Protein AF-A0A1Y2M0J5-F1 (afdb_monomer)

Sequence (217 aa):
MVKVQILSDLHLESPAAYDVFDITSIAEYLALLVDIGYTKDAGFIEFLRKQLPKYRTVFFVLGNHKPYHSSYAASKQNLLTLQAETKQQASGKFILLKQTRYDLSPTVSILGCTLFLNITAAQKDFVSFGLNDFYHIENWTVEEHVQKHESELRWLKAEVQRLTKEEPDHKIIIMSHYSPTVDIRSINPKHSNSNISSGFMTDLSDETCLSSAHIAV

Structure (mmCIF, N/CA/C/O backbone):
data_AF-A0A1Y2M0J5-F1
#
_entry.id   AF-A0A1Y2M0J5-F1
#
loop_
_atom_site.group_PDB
_atom_site.id
_atom_site.type_symbol
_atom_site.label_atom_id
_atom_site.label_alt_id
_atom_site.label_comp_id
_atom_site.label_asym_id
_atom_site.label_entity_id
_atom_site.label_seq_id
_atom_site.pdbx_PDB_ins_code
_atom_site.Cartn_x
_atom_site.Cartn_y
_atom_site.Cartn_z
_atom_site.occupancy
_atom_site.B_iso_or_equiv
_atom_site.auth_seq_id
_atom_site.auth_comp_id
_atom_site.auth_asym_id
_atom_site.auth_atom_id
_atom_site.pdbx_PDB_model_num
ATOM 1 N N . MET A 1 1 ? -19.012 -1.676 16.103 1.00 73.50 1 MET A N 1
ATOM 2 C CA . MET A 1 1 ? -18.510 -2.378 14.902 1.00 73.50 1 MET A CA 1
ATOM 3 C C . MET A 1 1 ? -17.662 -1.383 14.134 1.00 73.50 1 MET A C 1
ATOM 5 O O . MET A 1 1 ? -18.178 -0.311 13.844 1.00 73.50 1 MET A O 1
ATOM 9 N N . VAL A 1 2 ? -16.386 -1.681 13.890 1.00 85.62 2 VAL A N 1
ATOM 10 C CA . VAL A 1 2 ? -15.507 -0.784 13.124 1.00 85.62 2 VAL A CA 1
ATOM 11 C C . VAL A 1 2 ? -15.870 -0.883 11.643 1.00 85.62 2 VAL A C 1
ATOM 13 O O . VAL A 1 2 ? -16.088 -1.986 11.147 1.00 85.62 2 VAL A O 1
ATOM 16 N N . LYS A 1 3 ? -15.969 0.256 10.951 1.00 92.69 3 LYS A N 1
ATOM 17 C CA . LYS A 1 3 ? -16.241 0.319 9.510 1.00 92.69 3 LYS A CA 1
ATOM 18 C C . LYS A 1 3 ? -15.177 1.165 8.831 1.00 92.69 3 LYS A C 1
ATOM 20 O O . LYS A 1 3 ? -14.964 2.305 9.234 1.00 92.69 3 LYS A O 1
ATOM 25 N N . VAL A 1 4 ? -14.550 0.614 7.799 1.00 95.62 4 VAL A N 1
ATOM 26 C CA . VAL A 1 4 ? -13.570 1.314 6.969 1.00 95.62 4 VAL A CA 1
ATOM 27 C C . VAL A 1 4 ? -14.105 1.351 5.543 1.00 95.62 4 VAL A C 1
ATOM 29 O O . VAL A 1 4 ? -14.431 0.310 4.980 1.00 95.62 4 VAL A O 1
ATOM 32 N N . GLN A 1 5 ? -14.225 2.546 4.973 1.00 97.44 5 GLN A N 1
ATOM 33 C CA . GLN A 1 5 ? -14.497 2.740 3.553 1.00 97.44 5 GLN A CA 1
ATOM 34 C C . GLN A 1 5 ? -13.175 2.628 2.795 1.00 97.44 5 GLN A C 1
ATOM 36 O O . GLN A 1 5 ? -12.213 3.303 3.151 1.00 97.44 5 GLN A O 1
ATOM 41 N N . ILE A 1 6 ? -13.111 1.771 1.778 1.00 97.19 6 ILE A N 1
ATOM 42 C CA . ILE A 1 6 ? -11.877 1.481 1.038 1.00 97.19 6 ILE A CA 1
ATOM 43 C C . ILE A 1 6 ? -12.037 1.967 -0.399 1.00 97.19 6 ILE A C 1
ATOM 45 O O . ILE A 1 6 ? -13.038 1.662 -1.047 1.00 97.19 6 ILE A O 1
ATOM 49 N N . LEU A 1 7 ? -11.061 2.734 -0.881 1.00 97.12 7 LEU A N 1
ATOM 50 C CA . LEU A 1 7 ? -10.929 3.119 -2.283 1.00 97.12 7 LEU A CA 1
ATOM 51 C C . LEU A 1 7 ? -9.495 2.850 -2.750 1.00 97.12 7 LEU A C 1
ATOM 53 O O . LEU A 1 7 ? -8.535 2.952 -1.980 1.00 97.12 7 LEU A O 1
ATOM 57 N N . SER A 1 8 ? -9.367 2.496 -4.023 1.00 94.81 8 SER A N 1
ATOM 58 C CA . SER A 1 8 ? -8.119 2.091 -4.658 1.00 94.81 8 SER A CA 1
ATOM 59 C C . SER A 1 8 ? -8.205 2.343 -6.165 1.00 94.81 8 SER A C 1
ATOM 61 O O . SER A 1 8 ? -9.313 2.378 -6.700 1.00 94.81 8 SER A O 1
ATOM 63 N N . ASP A 1 9 ? -7.058 2.523 -6.817 1.00 93.00 9 ASP A N 1
ATOM 64 C CA . ASP A 1 9 ? -6.891 2.559 -8.278 1.00 93.00 9 ASP A CA 1
ATOM 65 C C . ASP A 1 9 ? -7.771 3.623 -8.964 1.00 93.00 9 ASP A C 1
ATOM 67 O O . ASP A 1 9 ? -8.383 3.391 -10.005 1.00 93.00 9 ASP A O 1
ATOM 71 N N . LEU A 1 10 ? -7.864 4.810 -8.346 1.00 94.62 10 LEU A N 1
ATOM 72 C CA . LEU A 1 10 ? -8.662 5.933 -8.854 1.00 94.62 10 LEU A CA 1
ATOM 73 C C . LEU A 1 10 ? -7.985 6.699 -9.997 1.00 94.62 10 LEU A C 1
ATOM 75 O O . LEU A 1 10 ? -8.690 7.302 -10.802 1.00 94.62 10 LEU A O 1
ATOM 79 N N . HIS A 1 11 ? -6.650 6.709 -10.038 1.00 94.00 11 HIS A N 1
ATOM 80 C CA . HIS A 1 11 ? -5.827 7.388 -11.042 1.00 94.00 11 HIS A CA 1
ATOM 81 C C . HIS A 1 11 ? -6.251 8.836 -11.343 1.00 94.00 11 HIS A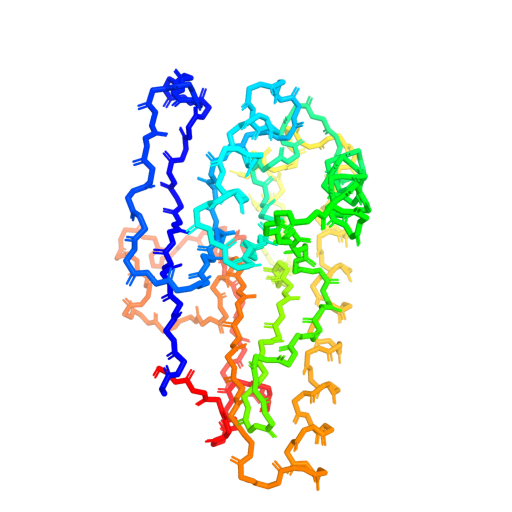 C 1
ATOM 83 O O . HIS A 1 11 ? -6.421 9.238 -12.497 1.00 94.00 11 HIS A O 1
ATOM 89 N N . LEU A 1 12 ? -6.433 9.650 -10.297 1.00 95.62 12 LEU A N 1
ATOM 90 C CA . LEU A 1 12 ? -6.921 11.027 -10.428 1.00 95.62 12 LEU A CA 1
ATOM 91 C C . LEU A 1 12 ? -5.920 11.968 -11.121 1.00 95.62 12 LEU A C 1
ATOM 93 O O . LEU A 1 12 ? -6.235 13.138 -11.316 1.00 95.62 12 LEU A O 1
ATOM 97 N N . GLU A 1 13 ? -4.725 11.496 -11.471 1.00 93.75 13 GLU A N 1
ATOM 98 C CA . GLU A 1 13 ? -3.721 12.210 -12.257 1.00 93.75 13 GLU A CA 1
ATOM 99 C C . GLU A 1 13 ? -4.030 12.271 -13.765 1.00 93.75 13 GLU A C 1
ATOM 101 O O . GLU A 1 13 ? -3.502 13.147 -14.456 1.00 93.75 13 GLU A O 1
ATOM 106 N N . SER A 1 14 ? -4.829 11.339 -14.310 1.00 89.75 14 SER A N 1
ATOM 107 C CA . SER A 1 14 ? -4.946 11.155 -15.764 1.00 89.75 14 SER A CA 1
ATOM 108 C C . SER A 1 14 ? -6.353 10.733 -16.225 1.00 89.75 14 SER A C 1
ATOM 110 O O . SER A 1 14 ? -6.673 9.544 -16.234 1.00 89.75 14 SER A O 1
ATOM 112 N N . PRO A 1 15 ? -7.189 11.687 -16.688 1.00 91.06 15 PRO A N 1
ATOM 113 C CA . PRO A 1 15 ? -6.984 13.137 -16.622 1.00 91.06 15 PRO A CA 1
ATOM 114 C C . PRO A 1 15 ? -7.028 13.652 -15.176 1.00 91.06 15 PRO A C 1
ATOM 116 O O . PRO A 1 15 ? -7.651 13.038 -14.314 1.00 91.06 15 PRO A O 1
ATOM 119 N N . ALA A 1 16 ? -6.399 14.804 -14.925 1.00 93.31 16 ALA A N 1
ATOM 120 C CA . ALA A 1 16 ? -6.397 15.420 -13.602 1.00 93.31 16 ALA A CA 1
ATOM 121 C C . ALA A 1 16 ? -7.834 15.664 -13.101 1.00 93.31 16 ALA A C 1
ATOM 123 O O . ALA A 1 16 ? -8.595 16.396 -13.734 1.00 93.31 16 ALA A O 1
ATOM 124 N N . ALA A 1 17 ? -8.185 15.054 -11.967 1.00 95.69 17 ALA A N 1
ATOM 125 C CA . ALA A 1 17 ? -9.534 15.067 -11.397 1.00 95.69 17 ALA A CA 1
ATOM 126 C C . ALA A 1 17 ? -9.556 15.304 -9.873 1.00 95.69 17 ALA A C 1
ATOM 128 O O . ALA A 1 17 ? -10.588 15.128 -9.224 1.00 95.69 17 ALA A O 1
ATOM 129 N N . TYR A 1 18 ? -8.429 15.718 -9.283 1.00 96.56 18 TYR A N 1
ATOM 130 C CA . TYR A 1 18 ? -8.290 15.968 -7.840 1.00 96.56 18 TYR A CA 1
ATOM 131 C C . TYR A 1 18 ? -9.283 17.002 -7.276 1.00 96.56 18 TYR A C 1
ATOM 133 O O . TYR A 1 18 ? -9.588 17.012 -6.079 1.00 96.56 18 TYR A O 1
ATOM 141 N N . ASP A 1 19 ? -9.753 17.926 -8.110 1.00 94.81 19 ASP A N 1
ATOM 142 C CA . ASP A 1 19 ? -10.655 19.007 -7.732 1.00 94.81 19 ASP A CA 1
ATOM 143 C C . ASP A 1 19 ? -12.139 18.651 -7.879 1.00 94.81 19 ASP A C 1
ATOM 145 O O . ASP A 1 19 ? -12.939 19.156 -7.087 1.00 94.81 19 ASP A O 1
ATOM 149 N N . VAL A 1 20 ? -12.473 17.762 -8.818 1.00 94.88 20 VAL A N 1
ATOM 150 C CA . VAL A 1 20 ? -13.848 17.356 -9.153 1.00 94.88 20 VAL A CA 1
ATOM 151 C C . VAL A 1 20 ? -14.277 16.022 -8.542 1.00 94.88 20 VAL A C 1
ATOM 153 O O . VAL A 1 20 ? -15.473 15.807 -8.347 1.00 94.88 20 VAL A O 1
ATOM 156 N N . PHE A 1 21 ? -13.340 15.120 -8.235 1.00 95.81 21 PHE A N 1
ATOM 157 C CA . PHE A 1 21 ? -13.672 13.825 -7.645 1.00 95.81 21 PHE A CA 1
ATOM 158 C C . PHE A 1 21 ? -14.014 13.982 -6.159 1.00 95.81 21 PHE A C 1
ATOM 160 O O . PHE A 1 21 ? -13.164 14.348 -5.342 1.00 95.81 21 PHE A O 1
ATOM 167 N N . ASP A 1 22 ? -15.261 13.676 -5.798 1.00 94.12 22 ASP A N 1
ATOM 168 C CA . ASP A 1 22 ? -15.743 13.749 -4.422 1.00 94.12 22 ASP A CA 1
ATOM 169 C C . ASP A 1 22 ? -15.990 12.359 -3.835 1.00 94.12 22 ASP A C 1
ATOM 171 O O . ASP A 1 22 ? -16.671 11.521 -4.425 1.00 94.12 22 ASP A O 1
ATOM 175 N N . ILE A 1 23 ? -15.465 12.129 -2.631 1.00 96.94 23 ILE A N 1
ATOM 176 C CA . ILE A 1 23 ? -15.782 10.933 -1.856 1.00 96.94 23 ILE A CA 1
ATOM 177 C C . ILE A 1 23 ? -16.896 11.277 -0.866 1.00 96.94 23 ILE A C 1
ATOM 179 O O . ILE A 1 23 ? -16.690 12.046 0.081 1.00 96.94 23 ILE A O 1
ATOM 183 N N . THR A 1 24 ? -18.059 10.652 -1.052 1.00 96.75 24 THR A N 1
ATOM 184 C CA . THR A 1 24 ? -19.134 10.658 -0.054 1.00 96.75 24 THR A CA 1
ATOM 185 C C . THR A 1 24 ? -18.773 9.712 1.090 1.00 96.75 24 THR A C 1
ATOM 187 O O . THR A 1 24 ? -18.484 8.536 0.862 1.00 96.75 24 THR A O 1
ATOM 190 N N . SER A 1 25 ? -18.789 10.234 2.318 1.00 96.81 25 SER A N 1
ATOM 191 C CA . SER A 1 25 ? -18.471 9.464 3.522 1.00 96.81 25 SER A CA 1
ATOM 192 C C . SER A 1 25 ? -19.609 8.524 3.899 1.00 96.81 25 SER A C 1
ATOM 194 O O . SER A 1 25 ? -20.744 8.956 4.102 1.00 96.81 25 SER A O 1
ATOM 196 N N . ILE A 1 26 ? -19.292 7.232 4.002 1.00 97.00 26 ILE A N 1
ATOM 197 C CA . ILE A 1 26 ? -20.201 6.178 4.484 1.00 97.00 26 ILE A CA 1
ATOM 198 C C . ILE A 1 26 ? -19.633 5.428 5.704 1.00 97.00 26 ILE A C 1
ATOM 200 O O . ILE A 1 26 ? -20.212 4.434 6.154 1.00 97.00 26 ILE A O 1
ATOM 204 N N . ALA A 1 27 ? -18.497 5.886 6.242 1.00 96.62 27 ALA A N 1
ATOM 205 C CA . ALA A 1 27 ? -17.802 5.288 7.378 1.00 96.62 27 ALA A CA 1
ATOM 206 C C . ALA A 1 27 ? -16.970 6.328 8.149 1.00 96.62 27 ALA A C 1
ATOM 208 O O . ALA A 1 27 ? -16.676 7.407 7.650 1.00 96.62 27 ALA A O 1
ATOM 209 N N . GLU A 1 28 ? -16.543 5.988 9.366 1.00 94.88 28 GLU A N 1
ATOM 210 C CA . GLU A 1 28 ? -15.677 6.865 10.170 1.00 94.88 28 GLU A CA 1
ATOM 211 C C . GLU A 1 28 ? -14.234 6.906 9.650 1.00 94.88 28 GLU A C 1
ATOM 213 O O . GLU A 1 28 ? -13.527 7.896 9.843 1.00 94.88 28 GLU A O 1
ATOM 218 N N . TYR A 1 29 ? -13.794 5.828 9.003 1.00 97.50 29 TYR A N 1
ATOM 219 C CA . TYR A 1 29 ? -12.435 5.645 8.516 1.00 97.50 29 TYR A CA 1
ATOM 220 C C . TYR A 1 29 ? -12.441 5.512 6.998 1.00 97.50 29 TYR A C 1
ATOM 222 O O . TYR A 1 29 ? -13.261 4.777 6.446 1.00 97.50 29 TYR A O 1
ATOM 230 N N . LEU A 1 30 ? -11.490 6.170 6.346 1.00 98.19 30 LEU A N 1
ATOM 231 C CA . LEU A 1 30 ? -11.215 6.019 4.921 1.00 98.19 30 LEU A CA 1
ATOM 232 C C . LEU A 1 30 ? -9.847 5.359 4.753 1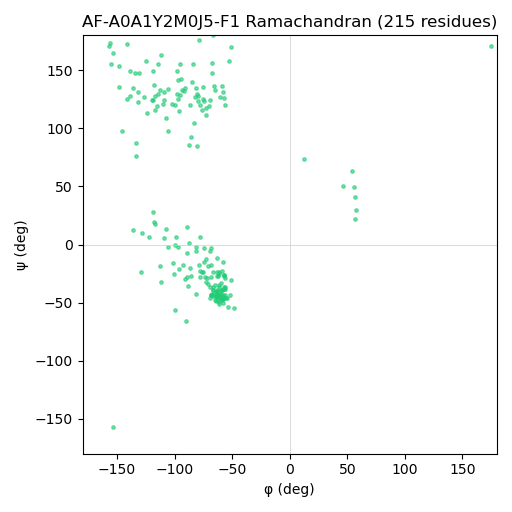.00 98.19 30 LEU A C 1
ATOM 234 O O . LEU A 1 30 ? -8.887 5.794 5.380 1.00 98.19 30 LEU A O 1
ATOM 238 N N . ALA A 1 31 ? -9.743 4.348 3.899 1.00 98.12 31 ALA A N 1
ATOM 239 C CA . ALA A 1 31 ? -8.481 3.781 3.449 1.00 98.12 31 ALA A CA 1
ATOM 240 C C . ALA A 1 31 ? -8.321 4.014 1.945 1.00 98.12 31 ALA A C 1
ATOM 242 O O . ALA A 1 31 ? -9.130 3.556 1.140 1.00 98.12 31 ALA A O 1
ATOM 243 N N . LEU A 1 32 ? -7.268 4.742 1.593 1.00 97.44 32 LEU A N 1
ATOM 244 C CA . LEU A 1 32 ? -6.836 5.020 0.231 1.00 97.44 32 LEU A CA 1
ATOM 245 C C . LEU A 1 32 ? -5.593 4.169 -0.042 1.00 97.44 32 LEU A C 1
ATOM 247 O O . LEU A 1 32 ? -4.496 4.502 0.411 1.00 97.44 32 LEU A O 1
ATOM 251 N N . LEU A 1 33 ? -5.774 3.025 -0.697 1.00 90.12 33 LEU A N 1
ATOM 252 C CA . LEU A 1 33 ? -4.731 1.999 -0.753 1.00 90.12 33 LEU A CA 1
ATOM 253 C C . LEU A 1 33 ? -3.806 2.193 -1.953 1.00 90.12 33 LEU A C 1
ATOM 255 O O . LEU A 1 33 ? -2.625 2.502 -1.800 1.00 90.12 33 LEU A O 1
ATOM 259 N N . VAL A 1 34 ? -4.330 2.041 -3.163 1.00 85.88 34 VAL A N 1
ATOM 260 C CA . VAL A 1 34 ? -3.506 2.014 -4.371 1.00 85.88 34 VAL A CA 1
ATOM 261 C C . VAL A 1 34 ? -3.978 3.058 -5.368 1.00 85.88 34 VAL A C 1
ATOM 263 O O . VAL A 1 34 ? -5.043 3.637 -5.245 1.00 85.88 34 VAL A O 1
ATOM 266 N N . ASP A 1 35 ? -3.050 3.414 -6.233 1.00 88.81 35 ASP A N 1
ATOM 267 C CA . ASP A 1 35 ? -3.001 4.403 -7.305 1.00 88.81 35 ASP A CA 1
ATOM 268 C C . ASP A 1 35 ? -4.133 5.417 -7.342 1.00 88.81 35 ASP A C 1
ATOM 270 O O . ASP A 1 35 ? -5.035 5.384 -8.160 1.00 88.81 35 ASP A O 1
ATOM 274 N N . ILE A 1 36 ? -4.055 6.350 -6.390 1.00 95.12 36 ILE A N 1
ATOM 275 C CA . ILE A 1 36 ? -4.990 7.467 -6.264 1.00 95.12 36 ILE A CA 1
ATOM 276 C C . ILE A 1 36 ? -4.540 8.684 -7.081 1.00 95.12 36 ILE A C 1
ATOM 278 O O . ILE A 1 36 ? -5.386 9.432 -7.554 1.00 95.12 36 ILE A O 1
ATOM 282 N N . GLY A 1 37 ? -3.232 8.931 -7.165 1.00 93.06 37 GLY A N 1
ATOM 283 C CA . GLY A 1 37 ? -2.659 10.183 -7.655 1.00 93.06 37 GLY A CA 1
ATOM 284 C C . GLY A 1 37 ? -1.141 10.240 -7.516 1.00 93.06 37 GLY A C 1
ATOM 285 O O . GLY A 1 37 ? -0.541 9.412 -6.821 1.00 93.06 37 GLY A O 1
ATOM 286 N N . TYR A 1 38 ? -0.528 11.261 -8.114 1.00 92.50 38 TYR A N 1
ATOM 287 C CA . TYR A 1 38 ? 0.898 11.557 -7.979 1.00 92.50 38 TYR A CA 1
ATOM 288 C C . TYR A 1 38 ? 1.172 12.560 -6.858 1.00 92.50 38 TYR A C 1
ATOM 290 O O . TYR A 1 38 ? 0.585 13.637 -6.796 1.00 92.50 38 TYR A O 1
ATOM 298 N N . THR A 1 39 ? 2.153 12.272 -6.001 1.00 92.06 39 THR A N 1
ATOM 299 C CA . THR A 1 39 ? 2.516 13.163 -4.881 1.00 92.06 39 THR A CA 1
ATOM 300 C C . THR A 1 39 ? 3.241 14.435 -5.301 1.00 92.06 39 THR A C 1
ATOM 302 O O . THR A 1 39 ? 3.398 15.336 -4.475 1.00 92.06 39 THR A O 1
ATOM 305 N N . LYS A 1 40 ? 3.708 14.513 -6.551 1.00 90.00 40 LYS A N 1
ATOM 306 C CA . LYS A 1 40 ? 4.265 15.746 -7.122 1.00 90.00 40 LYS A CA 1
ATOM 307 C C . LYS A 1 40 ? 3.181 16.769 -7.477 1.00 90.00 40 LYS A C 1
ATOM 309 O O . LYS A 1 40 ? 3.481 17.956 -7.575 1.00 90.00 40 LYS A O 1
ATOM 314 N N . ASP A 1 41 ? 1.946 16.317 -7.700 1.00 92.56 41 ASP A N 1
ATOM 315 C CA . ASP A 1 41 ? 0.871 17.186 -8.153 1.00 92.56 41 ASP A CA 1
ATOM 316 C C . ASP A 1 41 ? 0.328 17.960 -6.952 1.00 92.56 41 ASP A C 1
ATOM 318 O O . ASP A 1 41 ? -0.134 17.374 -5.973 1.00 92.56 41 ASP A O 1
ATOM 322 N N . ALA A 1 42 ? 0.333 19.292 -7.026 1.00 89.81 42 ALA A N 1
ATOM 323 C CA . ALA A 1 42 ? -0.171 20.129 -5.935 1.00 89.81 42 ALA A CA 1
ATOM 324 C C . ALA A 1 42 ? -1.634 19.796 -5.576 1.00 89.81 42 ALA A C 1
ATOM 326 O O . ALA A 1 42 ? -1.998 19.761 -4.400 1.00 89.81 42 ALA A O 1
ATOM 327 N N . GLY A 1 43 ? -2.453 19.476 -6.587 1.00 95.38 43 GLY A N 1
ATOM 328 C CA . GLY A 1 43 ? -3.852 19.089 -6.405 1.00 95.38 43 GLY A CA 1
ATOM 329 C C . GLY A 1 43 ? -4.040 17.809 -5.589 1.00 95.38 43 GLY A C 1
ATOM 330 O O . GLY A 1 43 ? -5.053 17.678 -4.907 1.00 95.38 43 GLY A O 1
ATOM 331 N N . PHE A 1 44 ? -3.067 16.895 -5.583 1.00 95.81 44 PHE A N 1
ATOM 332 C CA . PHE A 1 44 ? -3.182 15.632 -4.859 1.00 95.81 44 PHE A CA 1
ATOM 333 C C . PHE A 1 44 ? -3.177 15.822 -3.336 1.00 95.81 44 PHE A C 1
ATOM 335 O O . PHE A 1 44 ? -3.998 15.239 -2.628 1.00 95.81 44 PHE A O 1
ATOM 342 N N . ILE A 1 45 ? -2.294 16.677 -2.811 1.00 95.12 45 ILE A N 1
ATOM 343 C CA . ILE A 1 45 ? -2.271 16.964 -1.369 1.00 95.12 45 ILE A CA 1
ATOM 344 C C . ILE A 1 45 ? -3.553 17.696 -0.949 1.00 95.12 45 ILE A C 1
ATOM 346 O O . ILE A 1 45 ? -4.131 17.370 0.089 1.00 95.12 45 ILE A O 1
ATOM 350 N N . GLU A 1 46 ? -4.054 18.615 -1.778 1.00 95.62 46 GLU A N 1
ATOM 351 C CA . GLU A 1 46 ? -5.346 19.270 -1.543 1.00 95.62 46 GLU A CA 1
ATOM 352 C C . GLU A 1 46 ? -6.511 18.275 -1.570 1.00 95.62 46 GLU A C 1
ATOM 354 O O . GLU A 1 46 ? -7.404 18.336 -0.723 1.00 95.62 46 GLU A O 1
ATOM 359 N N . PHE A 1 47 ? -6.478 17.299 -2.477 1.00 97.12 47 PHE A N 1
ATOM 360 C CA . PHE A 1 47 ? -7.441 16.204 -2.502 1.00 97.12 47 PHE A CA 1
ATOM 361 C C . PHE A 1 47 ? -7.435 15.404 -1.194 1.00 97.12 47 PHE A C 1
ATOM 363 O O . PHE A 1 47 ? -8.506 15.149 -0.642 1.00 97.12 47 PHE A O 1
ATOM 370 N N . LEU A 1 48 ? -6.263 15.056 -0.650 1.00 96.44 48 LEU A N 1
ATOM 371 C CA . LEU A 1 48 ? -6.172 14.368 0.644 1.00 96.44 48 LEU A CA 1
ATOM 372 C C . LEU A 1 48 ? -6.720 15.239 1.785 1.00 96.44 48 LEU A C 1
ATOM 374 O O . LEU A 1 48 ? -7.491 14.751 2.616 1.00 96.44 48 LEU A O 1
ATOM 378 N N . ARG A 1 49 ? -6.390 16.539 1.798 1.00 95.31 49 ARG A N 1
ATOM 379 C CA . ARG A 1 49 ? -6.884 17.497 2.804 1.00 95.31 49 ARG A CA 1
ATOM 380 C C . ARG A 1 49 ? -8.407 17.613 2.804 1.00 95.31 49 ARG A C 1
ATOM 382 O O . ARG A 1 49 ? -9.004 17.635 3.879 1.00 95.31 49 ARG A O 1
ATOM 389 N N . LYS A 1 50 ? -9.049 17.597 1.630 1.00 95.62 50 LYS A N 1
ATOM 390 C CA . LYS A 1 50 ? -10.520 17.616 1.495 1.00 95.62 50 LYS A CA 1
ATOM 391 C C . LYS A 1 50 ? -11.218 16.436 2.181 1.00 95.62 50 LYS A C 1
ATOM 393 O O . LYS A 1 50 ? -12.396 16.553 2.518 1.00 95.62 50 LYS A O 1
ATOM 398 N N . GLN A 1 51 ? -10.522 15.320 2.412 1.00 96.62 51 GLN A N 1
ATOM 399 C CA . GLN A 1 51 ? -11.109 14.146 3.068 1.00 96.62 51 GLN A CA 1
ATOM 400 C C . GLN A 1 51 ? -11.043 14.233 4.599 1.00 96.62 51 GLN A C 1
ATOM 402 O O . GLN A 1 51 ? -11.902 13.691 5.287 1.00 96.6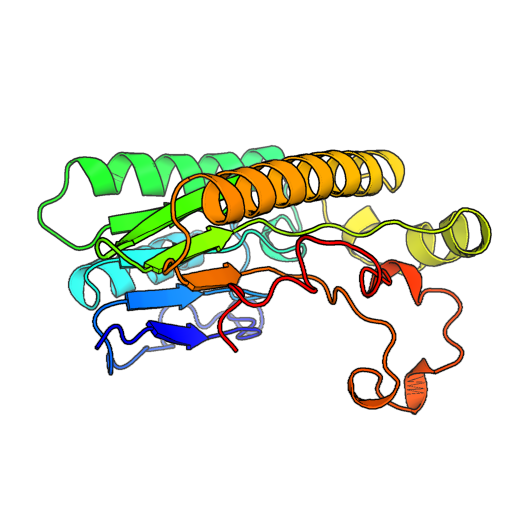2 51 GLN A O 1
ATOM 407 N N . LEU A 1 52 ? -10.072 14.959 5.155 1.00 96.50 52 LEU A N 1
ATOM 408 C CA . LEU A 1 52 ? -9.863 15.066 6.603 1.00 96.50 52 LEU A CA 1
ATOM 409 C C . LEU A 1 52 ? -11.074 15.574 7.406 1.00 96.50 52 LEU A C 1
ATOM 411 O O . LEU A 1 52 ? -11.303 15.049 8.492 1.00 96.50 52 LEU A O 1
ATOM 415 N N . PRO A 1 53 ? -11.890 16.543 6.948 1.00 95.88 53 PRO A N 1
ATOM 416 C CA . PRO A 1 53 ? -13.097 16.920 7.686 1.00 95.88 53 PRO A CA 1
ATOM 417 C C . PRO A 1 53 ? -14.238 15.892 7.571 1.00 95.88 53 PRO A C 1
ATOM 419 O O . PRO A 1 53 ? -15.180 15.955 8.355 1.00 95.88 53 PRO A O 1
ATOM 422 N N . LYS A 1 54 ? -14.178 14.956 6.613 1.00 96.56 54 LYS A N 1
ATOM 423 C CA . LYS A 1 54 ? -15.238 13.965 6.341 1.00 96.56 54 LYS A CA 1
ATOM 424 C C . LYS A 1 54 ? -15.052 12.639 7.085 1.00 96.56 54 LYS A C 1
ATOM 426 O O . LYS A 1 54 ? -16.001 11.862 7.187 1.00 96.56 54 LYS A O 1
ATOM 431 N N . TYR A 1 55 ? -13.841 12.373 7.572 1.00 96.75 55 TYR A N 1
ATOM 432 C CA . TYR A 1 55 ? -13.462 11.117 8.215 1.00 96.75 55 TYR A CA 1
ATOM 433 C C . TYR A 1 55 ? -12.680 11.383 9.495 1.00 96.75 55 TYR A C 1
ATOM 435 O O . TYR A 1 55 ? -11.886 12.315 9.577 1.00 96.75 55 TYR A O 1
ATOM 443 N N . ARG A 1 56 ? -12.828 10.508 10.490 1.00 95.25 56 ARG A N 1
ATOM 444 C CA . ARG A 1 56 ? -12.008 10.536 11.707 1.00 95.25 56 ARG A CA 1
ATOM 445 C C . ARG A 1 56 ? -10.537 10.289 11.384 1.00 95.25 56 ARG A C 1
ATOM 447 O O . ARG A 1 56 ? -9.645 10.892 11.987 1.00 95.25 56 ARG A O 1
ATOM 454 N N . THR A 1 57 ? -10.260 9.359 10.476 1.00 97.31 57 THR A N 1
ATOM 455 C CA . THR A 1 57 ? -8.901 9.060 10.021 1.00 97.31 57 THR A CA 1
ATOM 456 C C . THR A 1 57 ? -8.914 8.616 8.565 1.00 97.31 57 THR A C 1
ATOM 458 O O . THR A 1 57 ? -9.747 7.805 8.161 1.00 97.31 57 THR A O 1
ATOM 461 N N . VAL A 1 58 ? -7.972 9.158 7.801 1.00 98.06 58 VAL A N 1
ATOM 462 C CA . VAL A 1 58 ? -7.671 8.781 6.423 1.00 98.06 58 VAL A CA 1
ATOM 463 C C . VAL A 1 58 ? -6.351 8.018 6.437 1.00 98.06 58 VAL A C 1
ATOM 465 O O . VAL A 1 58 ? -5.295 8.596 6.695 1.00 98.06 58 VAL A O 1
ATOM 468 N N . PHE A 1 59 ? -6.421 6.715 6.200 1.00 98.38 59 PHE A N 1
ATOM 469 C CA . PHE A 1 59 ? -5.271 5.845 6.003 1.00 98.38 59 PHE A CA 1
ATOM 470 C C . PHE A 1 59 ? -4.828 5.891 4.549 1.00 98.38 59 PHE A C 1
ATOM 472 O O . PHE A 1 59 ? -5.664 5.890 3.644 1.00 98.38 59 PHE A O 1
ATOM 479 N N . PHE A 1 60 ? -3.520 5.898 4.323 1.00 98.00 60 PHE A N 1
ATOM 480 C CA . PHE A 1 60 ? -2.963 5.970 2.980 1.00 98.00 60 PHE A CA 1
ATOM 481 C C . PHE A 1 60 ? -1.769 5.035 2.814 1.00 98.00 60 PHE A C 1
ATOM 483 O O . PHE A 1 60 ? -0.822 5.125 3.596 1.00 98.00 60 PHE A O 1
ATOM 490 N N . VAL A 1 61 ? -1.775 4.186 1.784 1.00 96.31 61 VAL A N 1
ATOM 491 C CA . VAL A 1 61 ? -0.612 3.367 1.403 1.00 96.31 61 VAL A CA 1
ATOM 492 C C . VAL A 1 61 ? 0.139 4.043 0.251 1.00 96.31 61 VAL A C 1
ATOM 494 O O . VAL A 1 61 ? -0.427 4.426 -0.774 1.00 96.31 61 VAL A O 1
ATOM 497 N N . LEU A 1 62 ? 1.456 4.200 0.406 1.00 92.06 62 LEU A N 1
ATOM 498 C CA . LEU A 1 62 ? 2.317 4.752 -0.641 1.00 92.06 62 LEU A CA 1
ATOM 499 C C . LEU A 1 62 ? 2.650 3.667 -1.678 1.00 92.06 62 LEU A C 1
ATOM 501 O O . LEU A 1 62 ? 3.681 3.007 -1.577 1.00 92.06 62 LEU A O 1
ATOM 505 N N . GLY A 1 63 ? 1.762 3.472 -2.656 1.00 85.38 63 GLY A N 1
ATOM 506 C CA . GLY A 1 63 ? 2.018 2.612 -3.826 1.00 85.38 63 GLY A CA 1
ATOM 507 C C . GLY A 1 63 ? 3.120 3.143 -4.761 1.00 85.38 63 GLY A C 1
ATOM 508 O O . GLY A 1 63 ? 3.687 4.214 -4.526 1.00 85.38 63 GLY A O 1
ATOM 509 N N . ASN A 1 64 ? 3.400 2.409 -5.836 1.00 83.00 64 ASN A N 1
ATOM 510 C CA . ASN A 1 64 ? 4.473 2.694 -6.802 1.00 83.00 64 ASN A CA 1
ATOM 511 C C . ASN A 1 64 ? 4.213 3.888 -7.734 1.00 83.00 64 ASN A C 1
ATOM 513 O O . ASN A 1 64 ? 5.163 4.596 -8.054 1.00 83.00 64 ASN A O 1
ATOM 517 N N . HIS A 1 65 ? 2.963 4.179 -8.111 1.00 79.06 65 HIS A N 1
ATOM 518 C CA . HIS A 1 65 ? 2.676 5.299 -9.023 1.00 79.06 65 HIS A CA 1
ATOM 519 C C . HIS A 1 65 ? 2.868 6.678 -8.381 1.00 79.06 65 HIS A C 1
ATOM 521 O O . HIS A 1 65 ? 3.207 7.644 -9.054 1.00 79.06 65 HIS A O 1
ATOM 527 N N . LYS A 1 66 ? 2.686 6.802 -7.063 1.00 82.81 66 LYS A N 1
ATOM 528 C CA . LYS A 1 66 ? 2.732 8.093 -6.343 1.00 82.81 66 LYS A CA 1
ATOM 529 C C . LYS A 1 66 ? 4.037 8.856 -6.599 1.00 82.81 66 LYS A C 1
ATOM 531 O O . LYS A 1 66 ? 3.952 10.053 -6.876 1.00 82.81 66 LYS A O 1
ATOM 536 N N . PRO A 1 67 ? 5.216 8.205 -6.531 1.00 87.38 67 PRO A N 1
ATOM 537 C CA . PRO A 1 67 ? 6.490 8.854 -6.811 1.00 87.38 67 PRO A CA 1
ATOM 538 C C . PRO A 1 67 ? 6.838 9.076 -8.283 1.00 87.38 67 PRO A C 1
ATOM 540 O O . PRO A 1 67 ? 7.950 9.530 -8.549 1.00 87.38 67 PRO A O 1
ATOM 543 N N . TYR A 1 68 ? 5.945 8.798 -9.236 1.00 90.81 68 TYR A N 1
ATOM 544 C CA . TYR A 1 68 ? 6.242 9.021 -10.650 1.00 90.81 68 TYR A CA 1
ATOM 545 C C . TYR A 1 68 ? 6.578 10.489 -10.939 1.00 90.81 68 TYR A C 1
ATOM 547 O O . TYR A 1 68 ? 5.916 11.426 -10.484 1.00 90.81 68 TYR A O 1
ATOM 555 N N . HIS A 1 69 ? 7.624 10.672 -11.744 1.00 92.81 69 HIS A N 1
ATOM 556 C CA . HIS A 1 69 ? 8.247 11.949 -12.093 1.00 92.81 69 HIS A CA 1
ATOM 557 C C . HIS A 1 69 ? 8.748 12.742 -10.870 1.00 92.81 69 HIS A C 1
ATOM 559 O O . HIS A 1 69 ? 8.741 13.974 -10.868 1.00 92.81 69 HIS A O 1
ATOM 565 N N . SER A 1 70 ? 9.129 12.018 -9.819 1.00 93.12 70 SER A N 1
ATOM 566 C CA . SER A 1 70 ? 9.804 12.491 -8.612 1.00 93.12 70 SER A CA 1
ATOM 567 C C . SER A 1 70 ? 10.616 11.321 -8.033 1.00 93.12 70 SER A C 1
ATOM 569 O O . SER A 1 70 ? 10.937 10.373 -8.744 1.00 93.12 70 SER A O 1
ATOM 571 N N . SER A 1 71 ? 10.927 11.344 -6.737 1.00 95.62 71 SER A N 1
ATOM 572 C CA . SER A 1 71 ? 11.554 10.226 -6.029 1.00 95.62 71 SER A CA 1
ATOM 573 C C . SER A 1 71 ? 10.624 9.635 -4.971 1.00 95.62 71 SER A C 1
ATOM 575 O O . SER A 1 71 ? 9.763 10.317 -4.397 1.00 95.62 71 SER A O 1
ATOM 577 N N . TYR A 1 72 ? 10.848 8.363 -4.629 1.00 94.94 72 TYR A N 1
ATOM 578 C CA . TYR A 1 72 ? 10.175 7.721 -3.495 1.00 94.94 72 TYR A CA 1
ATOM 579 C C . TYR A 1 72 ? 10.406 8.495 -2.186 1.00 94.94 72 TYR A C 1
ATOM 581 O O . TYR A 1 72 ? 9.494 8.661 -1.371 1.00 94.94 72 TYR A O 1
ATOM 589 N N . ALA A 1 73 ? 11.619 9.025 -1.993 1.00 95.12 73 ALA A N 1
ATOM 590 C CA . ALA A 1 73 ? 11.984 9.798 -0.812 1.00 95.12 73 ALA A CA 1
ATOM 591 C C . ALA A 1 73 ? 11.194 11.112 -0.696 1.00 95.12 73 ALA A C 1
ATOM 593 O O . ALA A 1 73 ? 10.638 11.375 0.373 1.00 95.12 73 ALA A O 1
ATOM 594 N N . ALA A 1 74 ? 11.101 11.894 -1.777 1.00 95.69 74 ALA A N 1
ATOM 595 C CA . ALA A 1 74 ? 10.350 13.151 -1.797 1.00 95.69 74 ALA A CA 1
ATOM 596 C C . ALA A 1 74 ? 8.849 12.917 -1.572 1.00 95.69 74 ALA A C 1
ATOM 598 O O . ALA A 1 74 ? 8.227 13.557 -0.726 1.00 95.69 74 ALA A O 1
ATOM 599 N N . SER A 1 75 ? 8.292 11.917 -2.251 1.00 95.50 75 SER A N 1
ATOM 600 C CA . SER A 1 75 ? 6.883 11.519 -2.143 1.00 95.50 75 SER A CA 1
ATOM 601 C C . SER A 1 75 ? 6.502 11.134 -0.718 1.00 95.50 75 SER A C 1
ATOM 603 O O . SER A 1 75 ? 5.533 11.640 -0.148 1.00 95.50 75 SER A O 1
ATOM 605 N N . LYS A 1 76 ? 7.333 10.296 -0.093 1.00 95.75 76 LYS A N 1
ATOM 606 C CA . LYS A 1 76 ? 7.213 9.943 1.322 1.00 95.75 76 LYS A CA 1
ATOM 607 C C . LYS A 1 76 ? 7.288 11.180 2.217 1.00 95.75 76 LYS A C 1
ATOM 609 O O . LYS A 1 76 ? 6.506 11.282 3.158 1.00 95.75 76 LYS A O 1
ATOM 614 N N . GLN A 1 77 ? 8.215 12.101 1.955 1.00 96.50 77 GLN A N 1
ATOM 615 C CA . GLN A 1 77 ? 8.374 13.301 2.774 1.00 96.50 77 GLN A CA 1
ATOM 616 C C . GLN A 1 77 ? 7.135 14.203 2.710 1.00 96.50 77 GLN A C 1
ATOM 618 O O . GLN A 1 77 ? 6.676 14.642 3.760 1.00 96.50 77 GLN A O 1
ATOM 623 N N . ASN A 1 78 ? 6.541 14.406 1.530 1.00 95.44 78 ASN A N 1
ATOM 624 C CA . ASN A 1 78 ? 5.310 15.191 1.373 1.00 95.44 78 ASN A CA 1
ATOM 625 C C . ASN A 1 78 ? 4.156 14.616 2.213 1.00 95.44 78 ASN A C 1
ATOM 627 O O . ASN A 1 78 ? 3.471 15.348 2.929 1.00 95.44 78 ASN A O 1
ATOM 631 N N . LEU A 1 79 ? 3.980 13.292 2.185 1.00 96.31 79 LEU A N 1
ATOM 632 C CA . LEU A 1 79 ? 2.941 12.607 2.960 1.00 96.31 79 LEU A CA 1
ATOM 633 C C . LEU A 1 79 ? 3.215 12.629 4.470 1.00 96.31 79 LEU A C 1
ATOM 635 O O . LEU A 1 79 ? 2.286 12.767 5.266 1.00 96.31 79 LEU A O 1
ATOM 639 N N . LEU A 1 80 ? 4.481 12.522 4.886 1.00 96.69 80 LEU A N 1
ATOM 640 C CA . LEU A 1 80 ? 4.866 12.659 6.294 1.00 96.69 80 LEU A CA 1
ATOM 641 C C . LEU A 1 80 ? 4.651 14.084 6.813 1.00 96.69 80 LEU A C 1
ATOM 643 O O . LEU A 1 80 ? 4.234 14.244 7.961 1.00 96.69 80 LEU A O 1
ATOM 647 N N . THR A 1 81 ? 4.894 15.097 5.980 1.00 95.94 81 THR A N 1
ATOM 648 C CA . THR A 1 81 ? 4.582 16.495 6.296 1.00 95.94 81 THR A CA 1
ATOM 649 C C . THR A 1 81 ? 3.079 16.664 6.521 1.00 95.94 81 THR A C 1
ATOM 651 O O . THR A 1 81 ? 2.690 17.130 7.590 1.00 95.94 81 THR A O 1
ATOM 654 N N . LEU A 1 82 ? 2.229 16.170 5.609 1.00 95.69 82 LEU A N 1
ATOM 655 C CA . LEU A 1 82 ? 0.771 16.186 5.796 1.00 95.69 82 LEU A CA 1
ATOM 656 C C . LEU A 1 82 ? 0.351 15.457 7.084 1.00 95.69 82 LEU A C 1
ATOM 658 O O . LEU A 1 82 ? -0.425 15.982 7.880 1.00 95.69 82 LEU A O 1
ATOM 662 N N . GLN A 1 83 ? 0.896 14.266 7.344 1.00 97.00 83 GLN A N 1
ATOM 663 C CA . GLN A 1 83 ? 0.631 13.542 8.590 1.00 97.00 83 GLN A CA 1
ATOM 664 C C . GLN A 1 83 ? 0.971 14.392 9.824 1.00 97.00 83 GLN A C 1
ATOM 666 O O . GLN A 1 83 ? 0.182 14.444 10.767 1.00 97.00 83 GLN A O 1
ATOM 671 N N . ALA A 1 84 ? 2.131 15.053 9.837 1.00 96.12 84 ALA A N 1
ATOM 672 C CA . ALA A 1 84 ? 2.556 15.898 10.950 1.00 96.12 84 ALA A CA 1
ATOM 673 C C . ALA A 1 84 ? 1.635 17.113 11.148 1.00 96.12 84 ALA A C 1
ATOM 675 O O . ALA A 1 84 ? 1.281 17.409 12.290 1.00 96.12 84 ALA A O 1
ATOM 676 N N . GLU A 1 85 ? 1.197 17.757 10.062 1.00 94.44 85 GLU A N 1
ATOM 677 C CA . GLU A 1 85 ? 0.236 18.868 10.094 1.00 94.44 85 GLU A CA 1
ATOM 678 C C . GLU A 1 85 ? -1.081 18.453 10.766 1.00 94.44 85 GLU A C 1
ATOM 680 O O . GLU A 1 85 ? -1.565 19.137 11.669 1.00 94.44 85 GLU A O 1
ATOM 685 N N . THR A 1 86 ? -1.633 17.291 10.395 1.00 93.88 86 THR A N 1
ATOM 686 C CA . THR A 1 86 ? -2.934 16.836 10.926 1.00 93.88 86 THR A CA 1
ATOM 687 C C . THR A 1 86 ? -2.901 16.414 12.394 1.00 93.88 86 THR A C 1
ATOM 689 O O . THR A 1 86 ? -3.942 16.399 13.047 1.00 93.88 86 THR A O 1
ATOM 692 N N . LYS A 1 87 ? -1.725 16.116 12.968 1.00 88.62 87 LYS A N 1
ATOM 693 C CA . LYS A 1 87 ? -1.612 15.781 14.402 1.00 88.62 87 LYS A CA 1
ATOM 694 C C . LYS A 1 87 ? -2.019 16.935 15.319 1.00 88.62 87 LYS A C 1
ATOM 696 O O . LYS A 1 87 ? -2.432 16.670 16.443 1.00 88.62 87 LYS A O 1
ATOM 701 N N . GLN A 1 88 ? -1.875 18.175 14.852 1.00 80.56 88 GLN A N 1
ATOM 702 C CA . GLN A 1 88 ? -2.143 19.393 15.625 1.00 80.56 88 GLN A CA 1
ATOM 703 C C . GLN A 1 88 ? -3.514 20.013 15.316 1.00 80.56 88 GLN A C 1
ATOM 705 O O . GLN A 1 88 ? -3.864 21.050 15.874 1.00 80.56 88 GLN A O 1
ATOM 710 N N . GLN A 1 89 ? -4.288 19.410 14.411 1.00 83.50 89 GLN A N 1
ATOM 711 C CA . GLN A 1 89 ? -5.576 19.936 13.969 1.00 83.50 89 GLN A CA 1
ATOM 712 C C . GLN A 1 89 ? -6.739 19.314 14.747 1.00 83.50 89 GLN A C 1
ATOM 714 O O . GLN A 1 89 ? -6.652 18.196 15.251 1.00 83.50 89 GLN A O 1
ATOM 719 N N . ALA A 1 90 ? -7.854 20.047 14.815 1.00 80.81 90 ALA A N 1
ATOM 720 C CA . ALA A 1 90 ? -9.103 19.543 15.388 1.00 80.81 90 ALA A CA 1
ATOM 721 C C . ALA A 1 90 ? -9.869 18.605 14.429 1.00 80.81 90 ALA A C 1
ATOM 723 O O . ALA A 1 90 ? -10.682 17.803 14.883 1.00 80.81 90 ALA A O 1
ATOM 724 N N . SER A 1 91 ? -9.628 18.710 13.116 1.00 86.81 91 SER A N 1
ATOM 725 C CA . SER A 1 91 ? -10.215 17.851 12.078 1.00 86.81 91 SER A CA 1
ATOM 726 C C . SER A 1 91 ? -9.524 16.482 11.987 1.00 86.81 91 SER A C 1
ATOM 728 O O . SER A 1 91 ? -8.551 16.220 12.692 1.00 86.81 91 SER A O 1
ATOM 730 N N . GLY A 1 92 ? -10.040 15.588 11.134 1.00 93.75 92 GLY A N 1
ATOM 731 C CA . GLY A 1 92 ? -9.554 14.216 10.990 1.00 93.75 92 GLY A CA 1
ATOM 732 C C . GLY A 1 92 ? -8.053 14.085 10.734 1.00 93.75 92 GLY A C 1
ATOM 733 O O . GLY A 1 92 ? -7.379 15.003 10.266 1.00 93.75 92 GLY A O 1
ATOM 734 N N . LYS A 1 93 ? -7.527 12.901 11.053 1.00 96.50 93 LYS A N 1
ATOM 735 C CA . LYS A 1 93 ? -6.091 12.601 10.988 1.00 96.50 93 LYS A CA 1
ATOM 736 C C . LYS A 1 93 ? -5.717 11.954 9.665 1.00 96.50 93 LYS A C 1
ATOM 738 O O . LYS A 1 93 ? -6.433 11.079 9.186 1.00 96.50 93 LYS A O 1
ATOM 743 N N . PHE A 1 94 ? -4.555 12.308 9.136 1.00 98.00 94 PHE A N 1
ATOM 744 C CA . PHE A 1 94 ? -3.930 11.566 8.050 1.00 98.00 94 PHE A CA 1
ATOM 745 C C . PHE A 1 94 ? -2.915 10.577 8.625 1.00 98.00 94 PHE A C 1
ATOM 747 O O . PHE A 1 94 ? -2.066 10.976 9.422 1.00 98.00 94 PHE A O 1
ATOM 754 N N . ILE A 1 95 ? -2.993 9.304 8.235 1.00 97.88 95 ILE A N 1
ATOM 755 C CA . ILE A 1 95 ? -2.058 8.259 8.661 1.00 97.88 95 ILE A CA 1
ATOM 756 C C . ILE A 1 95 ? -1.445 7.595 7.430 1.00 97.88 95 ILE A C 1
ATOM 758 O O . ILE A 1 95 ? -2.119 6.890 6.679 1.00 97.88 95 ILE A O 1
ATOM 762 N N . LEU A 1 96 ? -0.142 7.795 7.256 1.00 97.75 96 LEU A N 1
ATOM 763 C CA . LEU A 1 96 ? 0.648 7.099 6.254 1.00 97.75 96 LEU A CA 1
ATOM 764 C C . LEU A 1 96 ? 0.968 5.686 6.749 1.00 97.75 96 LEU A C 1
ATOM 766 O O . LEU A 1 96 ? 1.640 5.511 7.763 1.00 97.75 96 LEU A O 1
ATOM 770 N N . LEU A 1 97 ? 0.530 4.685 5.997 1.00 97.62 97 LEU A N 1
ATOM 771 C CA . LEU A 1 97 ? 0.768 3.273 6.247 1.00 97.62 97 LEU A CA 1
ATOM 772 C C . LEU A 1 97 ? 2.090 2.833 5.606 1.00 97.62 97 LEU A C 1
ATOM 774 O O . LEU A 1 97 ? 2.130 2.358 4.472 1.00 97.62 97 LEU A O 1
ATOM 778 N N . LYS A 1 98 ? 3.189 3.019 6.343 1.00 95.12 98 LYS A N 1
ATOM 779 C CA . LYS A 1 98 ? 4.547 2.640 5.928 1.00 95.12 98 LYS A CA 1
ATOM 780 C C . LYS A 1 98 ? 5.242 1.909 7.073 1.00 95.12 98 LYS A C 1
ATOM 782 O O . LYS A 1 98 ? 5.917 2.545 7.881 1.00 95.12 98 LYS A O 1
ATOM 787 N N . GLN A 1 99 ? 5.048 0.592 7.147 1.00 97.12 99 GLN A N 1
ATOM 788 C CA . GLN A 1 99 ? 5.422 -0.221 8.313 1.00 97.12 99 GLN A CA 1
ATOM 789 C C . GLN A 1 99 ? 4.773 0.327 9.591 1.00 97.12 99 GLN A C 1
ATOM 791 O O . GLN A 1 99 ? 5.429 0.629 10.586 1.00 97.12 99 GLN A O 1
ATOM 796 N N . THR A 1 100 ? 3.464 0.564 9.521 1.00 97.88 100 THR A N 1
ATOM 797 C CA . THR A 1 100 ? 2.696 1.248 10.564 1.00 97.88 100 THR A CA 1
ATOM 798 C C . THR A 1 100 ? 1.637 0.323 11.147 1.00 97.88 100 THR A C 1
ATOM 800 O O . THR A 1 100 ? 0.823 -0.226 10.408 1.00 97.88 100 THR A O 1
ATOM 803 N N . ARG A 1 101 ? 1.629 0.197 12.480 1.00 97.38 101 ARG A N 1
ATOM 804 C CA . ARG A 1 101 ? 0.499 -0.328 13.257 1.00 97.38 101 ARG A CA 1
ATOM 805 C C . ARG A 1 101 ? -0.400 0.839 13.660 1.00 97.38 101 ARG A C 1
ATOM 807 O O . ARG A 1 101 ? 0.095 1.860 14.138 1.00 97.38 101 ARG A O 1
ATOM 814 N N . TYR A 1 102 ? -1.708 0.681 13.500 1.00 97.19 102 TYR A N 1
ATOM 815 C CA . TYR A 1 102 ? -2.707 1.595 14.044 1.00 97.19 102 TYR A CA 1
ATOM 816 C C . TYR A 1 102 ? -3.799 0.808 14.761 1.00 97.19 102 TYR A C 1
ATOM 818 O O . TYR A 1 102 ? -4.475 -0.014 14.147 1.00 97.19 102 TYR A O 1
ATOM 826 N N . ASP A 1 103 ? -4.012 1.092 16.040 1.00 95.56 103 ASP A N 1
ATOM 827 C CA . ASP A 1 103 ? -5.066 0.454 16.827 1.00 95.56 103 ASP A CA 1
ATOM 828 C C . ASP A 1 103 ? -6.399 1.165 16.591 1.00 95.56 103 ASP A C 1
ATOM 830 O O . ASP A 1 103 ? -6.642 2.271 17.075 1.00 95.56 103 ASP A O 1
ATOM 834 N N . LEU A 1 104 ? -7.267 0.531 15.801 1.00 93.94 104 LEU A N 1
ATOM 835 C CA . LEU A 1 104 ? -8.614 1.027 15.515 1.00 93.94 104 LEU A CA 1
ATOM 836 C C . LEU A 1 104 ? -9.523 0.920 16.741 1.00 93.94 104 LEU A C 1
ATOM 838 O O . LEU A 1 104 ? -10.412 1.748 16.937 1.00 93.94 104 LEU A O 1
ATOM 842 N N . SER A 1 105 ? -9.322 -0.122 17.544 1.00 93.19 105 SER A N 1
ATOM 843 C CA . SER A 1 105 ? -10.049 -0.385 18.783 1.00 93.19 105 SER A CA 1
ATOM 844 C C . SER A 1 105 ? -9.193 -1.263 19.706 1.00 93.19 105 SER A C 1
ATOM 846 O O . SER A 1 105 ? -8.171 -1.774 19.247 1.00 93.19 105 SER A O 1
ATOM 848 N N . PRO A 1 106 ? -9.611 -1.513 20.960 1.00 92.25 106 PRO A N 1
ATOM 849 C CA . PRO A 1 106 ? -8.877 -2.397 21.868 1.00 92.25 106 PRO A CA 1
ATOM 850 C C . PRO A 1 106 ? -8.660 -3.830 21.359 1.00 92.25 106 PRO A C 1
ATOM 852 O O . PRO A 1 106 ? -7.865 -4.541 21.949 1.00 92.25 106 PRO A O 1
ATOM 855 N N . THR A 1 107 ? -9.383 -4.262 20.317 1.00 93.62 107 THR A N 1
ATOM 856 C CA . THR A 1 107 ? -9.308 -5.627 19.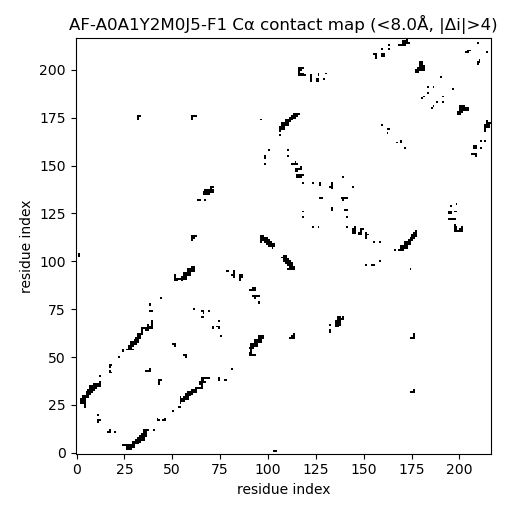766 1.00 93.62 107 THR A CA 1
ATOM 857 C C . THR A 1 107 ? -9.087 -5.669 18.249 1.00 93.62 107 THR A C 1
ATOM 859 O O . THR A 1 107 ? -9.244 -6.723 17.631 1.00 93.62 107 THR A O 1
ATOM 862 N N . VAL A 1 108 ? -8.788 -4.528 17.610 1.00 95.31 108 VAL A N 1
ATOM 863 C CA . VAL A 1 108 ? -8.569 -4.457 16.154 1.00 95.31 108 VAL A CA 1
ATOM 864 C C . VAL A 1 108 ? -7.429 -3.500 15.826 1.00 95.31 108 VAL A C 1
ATOM 866 O O . VAL A 1 108 ? -7.513 -2.315 16.161 1.00 95.31 108 VAL A O 1
ATOM 869 N N . SER A 1 109 ? -6.430 -3.975 15.082 1.00 96.56 109 SER A N 1
ATOM 870 C CA . SER A 1 109 ? -5.372 -3.135 14.503 1.00 96.56 109 SER A CA 1
ATOM 871 C C . SER A 1 109 ? -5.351 -3.208 12.983 1.00 96.56 109 SER A C 1
ATOM 873 O O . SER A 1 109 ? -5.620 -4.251 12.394 1.00 96.56 109 SER A O 1
ATOM 875 N N . ILE A 1 110 ? -4.946 -2.108 12.356 1.00 97.56 110 ILE A N 1
ATOM 876 C CA . ILE A 1 110 ? -4.435 -2.095 10.987 1.00 97.56 110 ILE A CA 1
ATOM 877 C C . ILE A 1 110 ? -2.918 -2.251 11.042 1.00 97.56 110 ILE A C 1
ATOM 879 O O . ILE A 1 110 ? -2.250 -1.522 11.777 1.00 97.56 110 ILE A O 1
ATOM 883 N N . LEU A 1 111 ? -2.379 -3.149 10.224 1.00 97.81 111 LEU A N 1
ATOM 884 C CA . LEU A 1 111 ? -0.973 -3.172 9.839 1.00 97.81 111 LEU A CA 1
ATOM 885 C C . LEU A 1 111 ? -0.881 -2.751 8.377 1.00 97.81 111 LEU A C 1
ATOM 887 O O . LEU A 1 111 ? -1.529 -3.343 7.516 1.00 97.81 111 LEU A O 1
ATOM 891 N N . GLY A 1 112 ? -0.096 -1.717 8.093 1.00 97.19 112 GLY A N 1
ATOM 892 C CA . GLY A 1 112 ? -0.022 -1.165 6.750 1.00 97.19 112 GLY A CA 1
ATOM 893 C C . GLY A 1 112 ? 1.390 -0.851 6.280 1.00 97.19 112 GLY A C 1
ATOM 894 O O . GLY A 1 112 ? 2.195 -0.252 7.000 1.00 97.19 112 GLY A O 1
ATOM 895 N N . CYS A 1 113 ? 1.680 -1.257 5.051 1.00 96.94 113 CYS A N 1
ATOM 896 C CA . CYS A 1 113 ? 2.919 -0.981 4.327 1.00 96.94 113 CYS A CA 1
ATOM 897 C C . CYS A 1 113 ? 2.655 -1.094 2.822 1.00 96.94 113 CYS A C 1
ATOM 899 O O . CYS A 1 113 ? 1.584 -1.546 2.429 1.00 96.94 113 CYS A O 1
ATOM 901 N N . THR A 1 114 ? 3.603 -0.700 1.972 1.00 96.06 114 THR A N 1
ATOM 902 C CA . THR A 1 114 ? 3.438 -0.912 0.525 1.00 96.06 114 THR A CA 1
ATOM 903 C C . THR A 1 114 ? 3.423 -2.409 0.207 1.00 96.06 114 THR A C 1
ATOM 905 O O . THR A 1 114 ? 2.658 -2.848 -0.648 1.00 96.06 114 THR A O 1
ATOM 908 N N . LEU A 1 115 ? 4.209 -3.186 0.955 1.00 96.44 115 LEU A N 1
ATOM 909 C CA . LEU A 1 115 ? 4.532 -4.579 0.682 1.00 96.44 115 LEU A CA 1
ATOM 910 C C . LEU A 1 115 ? 5.101 -4.699 -0.731 1.00 96.44 115 LEU A C 1
ATOM 912 O O . LEU A 1 115 ? 4.489 -5.303 -1.600 1.00 96.44 115 LEU A O 1
ATOM 916 N N . PHE A 1 116 ? 6.249 -4.056 -0.967 1.00 96.94 116 PHE A N 1
ATOM 917 C CA . PHE A 1 116 ? 6.998 -4.174 -2.227 1.00 96.94 116 PHE A CA 1
ATOM 918 C C . PHE A 1 116 ? 7.241 -5.638 -2.616 1.00 96.94 116 PHE A C 1
ATOM 920 O O . PHE A 1 116 ? 7.004 -6.544 -1.826 1.00 96.94 116 PHE A O 1
ATOM 927 N N . LEU A 1 117 ? 7.728 -5.886 -3.826 1.00 96.44 117 LEU A N 1
ATOM 928 C CA . LEU A 1 117 ? 7.841 -7.226 -4.393 1.00 96.44 117 LEU A CA 1
ATOM 929 C C . LEU A 1 117 ? 9.234 -7.835 -4.253 1.00 96.44 117 LEU A C 1
ATOM 931 O O . LEU A 1 117 ? 10.257 -7.153 -4.341 1.00 96.44 117 LEU A O 1
ATOM 935 N N . ASN A 1 118 ? 9.263 -9.160 -4.136 1.00 96.88 118 ASN A N 1
ATOM 936 C CA . ASN A 1 118 ? 10.464 -9.949 -4.348 1.00 96.88 118 ASN A CA 1
ATOM 937 C C . ASN A 1 118 ? 10.619 -10.275 -5.841 1.00 96.88 118 ASN A C 1
ATOM 939 O O . ASN A 1 118 ? 10.092 -11.271 -6.344 1.00 96.88 118 ASN A O 1
ATOM 943 N N . ILE A 1 119 ? 11.346 -9.427 -6.566 1.00 97.38 119 ILE A N 1
ATOM 944 C CA . ILE A 1 119 ? 11.628 -9.639 -7.986 1.00 97.38 119 ILE A CA 1
ATOM 945 C C . ILE A 1 119 ? 12.643 -10.777 -8.127 1.00 97.38 119 ILE A C 1
ATOM 947 O O . ILE A 1 119 ? 13.784 -10.679 -7.673 1.00 97.38 119 ILE A O 1
ATOM 951 N N . THR A 1 120 ? 12.230 -11.868 -8.776 1.00 96.25 120 THR A N 1
ATOM 952 C CA . THR A 1 120 ? 13.070 -13.064 -8.907 1.00 96.25 120 THR A CA 1
ATOM 953 C C . THR A 1 120 ? 14.288 -12.796 -9.787 1.00 96.25 120 THR A C 1
ATOM 955 O O . THR A 1 120 ? 14.213 -12.060 -10.772 1.00 96.25 120 THR A O 1
ATOM 958 N N . ALA A 1 121 ? 15.407 -13.467 -9.497 1.00 96.56 121 ALA A N 1
ATOM 959 C CA . ALA A 1 121 ? 16.621 -13.346 -10.305 1.00 96.56 121 ALA A CA 1
ATOM 960 C C . ALA A 1 121 ? 16.379 -13.679 -11.791 1.00 96.56 121 ALA A C 1
ATOM 962 O O . ALA A 1 121 ? 16.931 -13.018 -12.663 1.00 96.56 121 ALA A O 1
ATOM 963 N N . ALA A 1 122 ? 15.512 -14.657 -12.078 1.00 97.06 122 ALA A N 1
ATOM 964 C CA . ALA A 1 122 ? 15.180 -15.074 -13.440 1.00 97.06 122 ALA A CA 1
ATOM 965 C C . ALA A 1 122 ? 14.388 -14.019 -14.234 1.00 97.06 122 ALA A C 1
ATOM 967 O O . ALA A 1 122 ? 14.478 -13.984 -15.459 1.00 97.06 122 ALA A O 1
ATOM 968 N N . GLN A 1 123 ? 13.609 -13.171 -13.555 1.00 97.25 123 GLN A N 1
ATOM 969 C CA . GLN A 1 123 ? 12.776 -12.145 -14.192 1.00 97.25 123 GLN A CA 1
ATOM 970 C C . GLN A 1 123 ? 13.333 -10.728 -14.030 1.00 97.25 123 GLN A C 1
ATOM 972 O O . GLN A 1 123 ? 12.760 -9.793 -14.582 1.00 97.25 123 GLN A O 1
ATOM 977 N N . LYS A 1 124 ? 14.452 -10.557 -13.315 1.00 97.38 124 LYS A N 1
ATOM 978 C CA . LYS A 1 124 ? 15.037 -9.257 -12.971 1.00 97.38 124 LYS A CA 1
ATOM 979 C C . LYS A 1 124 ? 15.161 -8.315 -14.168 1.00 97.38 124 LYS A C 1
ATOM 981 O O . LYS A 1 124 ? 14.632 -7.210 -14.109 1.00 97.38 124 LYS A O 1
ATOM 986 N N . ASP A 1 125 ? 15.809 -8.755 -15.243 1.00 97.56 125 ASP A N 1
ATOM 987 C CA . ASP A 1 125 ? 16.035 -7.911 -16.420 1.00 97.56 125 ASP A CA 1
ATOM 988 C C . ASP A 1 125 ? 14.717 -7.581 -17.126 1.00 97.56 125 ASP A C 1
ATOM 990 O O . ASP A 1 125 ? 14.452 -6.426 -17.448 1.00 97.56 125 ASP A O 1
ATOM 994 N N . PHE A 1 126 ? 13.837 -8.572 -17.296 1.00 97.69 126 PHE A N 1
ATOM 995 C CA . PHE A 1 126 ? 12.523 -8.355 -17.903 1.00 97.69 126 PHE A CA 1
ATOM 996 C C . PHE A 1 126 ? 11.684 -7.351 -17.111 1.00 97.69 126 PHE A C 1
ATOM 998 O O . PHE A 1 126 ? 11.051 -6.486 -17.705 1.00 97.69 126 PHE A O 1
ATOM 1005 N N . VAL A 1 127 ? 11.688 -7.444 -15.780 1.00 97.44 127 VAL A N 1
ATOM 1006 C CA . VAL A 1 127 ? 10.961 -6.529 -14.892 1.00 97.44 127 VAL A CA 1
ATOM 1007 C C . VAL A 1 127 ? 11.591 -5.137 -14.921 1.00 97.44 127 VAL A C 1
ATOM 1009 O O . VAL A 1 127 ? 10.875 -4.153 -15.090 1.00 97.44 127 VAL A O 1
ATOM 1012 N N . SER A 1 128 ? 12.921 -5.058 -14.833 1.00 97.00 128 SER A N 1
ATOM 1013 C CA . SER A 1 128 ? 13.679 -3.805 -14.900 1.00 97.00 128 SER A CA 1
ATOM 1014 C C . SER A 1 128 ? 13.395 -3.033 -16.189 1.00 97.00 128 SER A C 1
ATOM 1016 O O . SER A 1 128 ? 13.232 -1.818 -16.146 1.00 97.00 128 SER A O 1
ATOM 1018 N N . PHE A 1 129 ? 13.339 -3.724 -17.331 1.00 96.38 129 PHE A N 1
ATOM 1019 C CA . PHE A 1 129 ? 13.074 -3.096 -18.627 1.00 96.38 129 PHE A CA 1
ATOM 1020 C C . PHE A 1 129 ? 11.582 -2.957 -18.959 1.00 96.38 129 PHE A C 1
ATOM 1022 O O . PHE A 1 129 ? 11.213 -2.183 -19.840 1.00 96.38 129 PHE A O 1
ATOM 1029 N N . GLY A 1 130 ? 10.724 -3.737 -18.303 1.00 95.25 130 GLY A N 1
ATOM 1030 C CA . GLY A 1 130 ? 9.304 -3.844 -18.628 1.00 95.25 130 GLY A CA 1
ATOM 1031 C C . GLY A 1 130 ? 8.386 -2.963 -17.786 1.00 95.25 130 GLY A C 1
ATOM 1032 O O . GLY A 1 130 ? 7.263 -2.703 -18.216 1.00 95.25 130 GLY A O 1
ATOM 1033 N N . LEU A 1 131 ? 8.824 -2.518 -16.602 1.00 95.88 131 LEU A N 1
ATOM 1034 C CA . LEU A 1 131 ? 8.001 -1.715 -15.697 1.00 95.88 131 LEU A CA 1
ATOM 1035 C C . LEU A 1 131 ? 8.414 -0.248 -15.670 1.00 95.88 131 LEU A C 1
ATOM 1037 O O . LEU A 1 131 ? 9.579 0.092 -15.483 1.00 95.88 131 LEU A O 1
ATOM 1041 N N . ASN A 1 132 ? 7.408 0.622 -15.751 1.00 95.06 132 ASN A N 1
ATOM 1042 C CA . ASN A 1 132 ? 7.572 2.074 -15.730 1.00 95.06 132 ASN A CA 1
ATOM 1043 C C . ASN A 1 132 ? 8.156 2.605 -14.415 1.00 95.06 132 ASN A C 1
ATOM 1045 O O . ASN A 1 132 ? 8.770 3.670 -14.419 1.00 95.06 132 ASN A O 1
ATOM 1049 N N . ASP A 1 133 ? 8.016 1.865 -13.313 1.00 93.50 133 ASP A N 1
ATOM 1050 C CA . ASP A 1 133 ? 8.545 2.242 -11.999 1.00 93.50 133 ASP A CA 1
ATOM 1051 C C . ASP A 1 133 ? 10.031 2.605 -12.065 1.00 93.50 133 ASP A C 1
ATOM 1053 O O . ASP A 1 133 ? 10.452 3.624 -11.522 1.00 93.50 133 ASP A O 1
ATOM 1057 N N . PHE A 1 134 ? 10.814 1.812 -12.800 1.00 96.00 134 PHE A N 1
ATOM 1058 C CA . PHE A 1 134 ? 12.266 1.969 -12.915 1.00 96.00 134 PHE A CA 1
ATOM 1059 C C . PHE A 1 134 ? 12.690 3.048 -13.925 1.00 96.00 134 PHE A C 1
ATOM 1061 O O . PHE A 1 134 ? 13.877 3.328 -14.073 1.00 96.00 134 PHE A O 1
ATOM 1068 N N . TYR A 1 135 ? 11.725 3.678 -14.602 1.00 95.69 135 TYR A N 1
ATOM 1069 C CA . TYR A 1 135 ? 11.945 4.785 -15.537 1.00 95.69 135 TYR A CA 1
ATOM 1070 C C . TYR A 1 135 ? 11.382 6.112 -15.031 1.00 95.69 135 TYR A C 1
ATOM 1072 O O . TYR A 1 135 ? 11.902 7.177 -15.363 1.00 95.69 135 TYR A O 1
ATO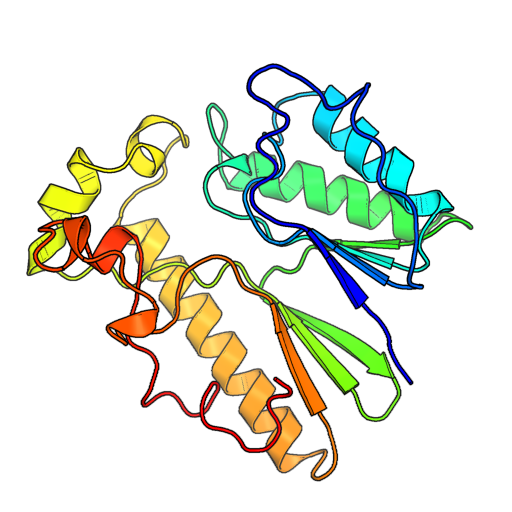M 1080 N N . HIS A 1 136 ? 10.285 6.068 -14.278 1.00 95.19 136 HIS A N 1
ATOM 1081 C CA . HIS A 1 136 ? 9.569 7.258 -13.832 1.00 95.19 136 HIS A CA 1
ATOM 1082 C C . HIS A 1 136 ? 9.863 7.631 -12.386 1.00 95.19 136 HIS A C 1
ATOM 1084 O O . HIS A 1 136 ? 9.595 8.774 -12.019 1.00 95.19 136 HIS A O 1
ATOM 1090 N N . ILE A 1 137 ? 10.431 6.733 -11.581 1.00 95.88 137 ILE A N 1
ATOM 1091 C CA . ILE A 1 137 ? 10.854 7.047 -10.217 1.00 95.88 137 ILE A CA 1
ATOM 1092 C C . ILE A 1 137 ? 12.362 7.303 -10.213 1.00 95.88 137 ILE A C 1
ATOM 1094 O O . ILE A 1 137 ? 13.167 6.436 -10.550 1.00 95.88 137 ILE A O 1
ATOM 1098 N N . GLU A 1 138 ? 12.754 8.505 -9.800 1.00 96.69 138 GLU A N 1
ATOM 1099 C CA . GLU A 1 138 ? 14.152 8.917 -9.715 1.00 96.69 138 GLU A CA 1
ATOM 1100 C C . GLU A 1 138 ? 14.961 7.972 -8.821 1.00 96.69 138 GLU A C 1
ATOM 1102 O O . GLU A 1 138 ? 14.638 7.778 -7.644 1.00 96.69 138 GLU A O 1
ATOM 1107 N N . ASN A 1 139 ? 16.054 7.446 -9.382 1.00 94.69 139 ASN A N 1
ATOM 1108 C CA . ASN A 1 139 ? 17.020 6.569 -8.715 1.00 94.69 139 ASN A CA 1
ATOM 1109 C C . ASN A 1 139 ? 16.419 5.292 -8.103 1.00 94.69 139 ASN A C 1
ATOM 1111 O O . ASN A 1 139 ? 17.033 4.705 -7.215 1.00 94.69 139 ASN A O 1
ATOM 1115 N N . TRP A 1 140 ? 15.246 4.847 -8.563 1.00 96.81 140 TRP A N 1
ATOM 1116 C CA . TRP A 1 140 ? 14.632 3.616 -8.075 1.00 96.81 140 TRP A CA 1
ATOM 1117 C C . TRP A 1 140 ? 15.148 2.407 -8.846 1.00 96.81 140 TRP A C 1
ATOM 1119 O O . TRP A 1 140 ? 14.966 2.314 -10.059 1.00 96.81 140 TRP A O 1
ATOM 1129 N N . THR A 1 141 ? 15.777 1.464 -8.147 1.00 96.38 141 THR A N 1
ATOM 1130 C CA . THR A 1 141 ? 16.319 0.245 -8.762 1.00 96.38 141 THR A CA 1
ATOM 1131 C C . THR A 1 141 ? 15.556 -0.997 -8.316 1.00 96.38 141 THR A C 1
ATOM 1133 O O . THR A 1 141 ? 14.858 -0.990 -7.297 1.00 96.38 141 THR A O 1
ATOM 1136 N N . VAL A 1 142 ? 15.713 -2.097 -9.059 1.00 97.19 142 VAL A N 1
ATOM 1137 C CA . VAL A 1 142 ? 15.168 -3.404 -8.660 1.00 97.19 142 VAL A CA 1
ATOM 1138 C C . VAL A 1 142 ? 15.725 -3.835 -7.299 1.00 97.19 142 VAL A C 1
ATOM 1140 O O . VAL A 1 142 ? 14.989 -4.357 -6.468 1.00 97.19 142 VAL A O 1
ATOM 1143 N N . GLU A 1 143 ? 17.006 -3.579 -7.032 1.00 97.12 143 GLU A N 1
ATOM 1144 C CA . GLU A 1 143 ? 17.632 -3.883 -5.743 1.00 97.12 143 GLU A CA 1
ATOM 1145 C C . GLU A 1 143 ? 17.006 -3.078 -4.606 1.00 97.12 143 GLU A C 1
ATOM 1147 O O . GLU A 1 143 ? 16.697 -3.656 -3.565 1.00 97.12 143 GLU A O 1
ATOM 1152 N N . GLU A 1 144 ? 16.780 -1.771 -4.786 1.00 96.56 144 GLU A N 1
ATOM 1153 C CA . GLU A 1 144 ? 16.108 -0.970 -3.758 1.00 96.56 144 GLU A CA 1
ATOM 1154 C C . GLU A 1 144 ? 14.673 -1.464 -3.522 1.00 96.56 144 GLU A C 1
ATOM 1156 O O . GLU A 1 144 ? 14.239 -1.563 -2.371 1.00 96.56 144 GLU A O 1
ATOM 1161 N N . HIS A 1 145 ? 13.956 -1.826 -4.589 1.00 96.94 145 HIS A N 1
ATOM 1162 C CA . HIS A 1 145 ? 12.608 -2.385 -4.512 1.00 96.94 145 HIS A CA 1
ATOM 1163 C C . HIS A 1 145 ? 12.582 -3.670 -3.662 1.00 96.94 145 HIS A C 1
ATOM 1165 O O . HIS A 1 145 ? 11.802 -3.768 -2.711 1.00 96.94 145 HIS A O 1
ATOM 1171 N N . VAL A 1 146 ? 13.479 -4.623 -3.938 1.00 97.81 146 VAL A N 1
ATOM 1172 C CA . VAL A 1 146 ? 13.578 -5.889 -3.189 1.00 97.81 146 VAL A CA 1
ATOM 1173 C C . VAL A 1 146 ? 14.027 -5.657 -1.741 1.00 97.81 146 VAL A C 1
ATOM 1175 O O . VAL A 1 146 ? 13.468 -6.242 -0.816 1.00 97.81 146 VAL A O 1
ATOM 1178 N N . GLN A 1 147 ? 14.964 -4.738 -1.492 1.00 97.62 147 GLN A N 1
ATOM 1179 C CA . GLN A 1 147 ? 15.367 -4.389 -0.123 1.00 97.62 147 GLN A CA 1
ATOM 1180 C C . GLN A 1 147 ? 14.200 -3.820 0.699 1.00 97.62 147 GLN A C 1
ATOM 1182 O O . GLN A 1 147 ? 14.088 -4.080 1.904 1.00 97.62 147 GLN A O 1
ATOM 1187 N N . LYS A 1 148 ? 13.312 -3.038 0.069 1.00 97.06 148 LYS A N 1
ATOM 1188 C CA . LYS A 1 148 ? 12.089 -2.560 0.724 1.00 97.06 148 LYS A CA 1
ATOM 1189 C C . LYS A 1 148 ? 11.129 -3.712 1.012 1.00 97.06 148 LYS A C 1
ATOM 1191 O O . LYS A 1 148 ? 10.629 -3.757 2.135 1.00 97.06 148 LYS A O 1
ATOM 1196 N N . HIS A 1 149 ? 10.943 -4.649 0.075 1.00 97.44 149 HIS A N 1
ATOM 1197 C CA . HIS A 1 149 ? 10.144 -5.860 0.298 1.00 97.44 149 HIS A CA 1
ATOM 1198 C C . HIS A 1 149 ? 10.619 -6.617 1.541 1.00 97.44 149 HIS A C 1
ATOM 1200 O O . HIS A 1 149 ? 9.840 -6.847 2.464 1.00 97.44 149 HIS A O 1
ATOM 1206 N N . GLU A 1 150 ? 11.912 -6.937 1.617 1.00 97.75 150 GLU A N 1
ATOM 1207 C CA . GLU A 1 150 ? 12.477 -7.684 2.746 1.00 97.75 150 GLU A CA 1
ATOM 1208 C C . GLU A 1 150 ? 12.282 -6.958 4.083 1.00 97.75 150 GLU A C 1
ATOM 1210 O O . GLU A 1 150 ? 11.996 -7.578 5.110 1.00 97.75 150 GLU A O 1
ATOM 1215 N N . SER A 1 151 ? 12.446 -5.631 4.086 1.00 97.94 151 SER A N 1
ATOM 1216 C CA . SER A 1 151 ? 12.214 -4.801 5.269 1.00 97.94 151 SER A CA 1
ATOM 1217 C C . SER A 1 151 ? 10.750 -4.843 5.711 1.00 97.94 151 SER A C 1
ATOM 1219 O O . SER A 1 151 ? 10.461 -5.056 6.892 1.00 97.94 151 SER A O 1
ATOM 1221 N N . GLU A 1 152 ? 9.819 -4.657 4.776 1.00 97.50 152 GLU A N 1
ATOM 1222 C CA . GLU A 1 152 ? 8.380 -4.635 5.041 1.00 97.50 152 GLU A CA 1
ATOM 1223 C C . GLU A 1 152 ? 7.852 -6.003 5.470 1.00 97.50 152 GLU A C 1
ATOM 1225 O O . GLU A 1 152 ? 7.147 -6.078 6.476 1.00 97.50 152 GLU A O 1
ATOM 1230 N N . LEU A 1 153 ? 8.272 -7.082 4.806 1.00 97.69 153 LEU A N 1
ATOM 1231 C CA . LEU A 1 153 ? 7.901 -8.446 5.172 1.00 97.69 153 LEU A CA 1
ATOM 1232 C C . LEU A 1 153 ? 8.430 -8.818 6.563 1.00 97.69 153 LEU A C 1
ATOM 1234 O O . LEU A 1 153 ? 7.683 -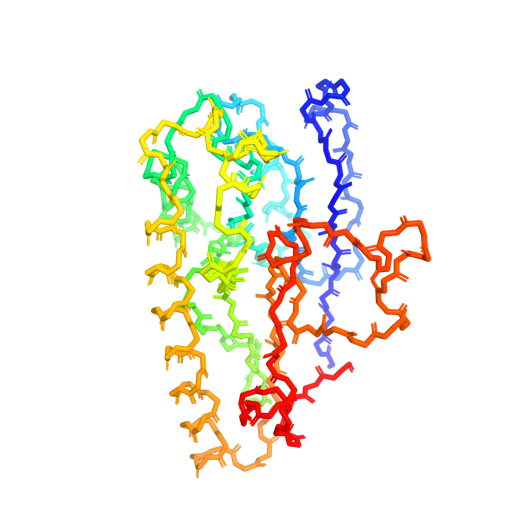9.350 7.385 1.00 97.69 153 LEU A O 1
ATOM 1238 N N . ARG A 1 154 ? 9.695 -8.493 6.873 1.00 97.88 154 ARG A N 1
ATOM 1239 C CA . ARG A 1 154 ? 10.276 -8.738 8.205 1.00 97.88 154 ARG A CA 1
ATOM 1240 C C . ARG A 1 154 ? 9.497 -8.012 9.300 1.00 97.88 154 ARG A C 1
ATOM 1242 O O . ARG A 1 154 ? 9.209 -8.606 10.336 1.00 97.88 154 ARG A O 1
ATOM 1249 N N . TRP A 1 155 ? 9.160 -6.744 9.068 1.00 98.19 155 TRP A N 1
ATOM 1250 C CA . TRP A 1 155 ? 8.352 -5.954 9.997 1.00 98.19 155 TRP A CA 1
ATOM 1251 C C . TRP A 1 155 ? 6.949 -6.547 10.176 1.00 98.19 155 TRP A C 1
ATOM 1253 O O . TRP A 1 155 ? 6.513 -6.744 11.309 1.00 98.19 155 TRP A O 1
ATOM 1263 N N . LEU A 1 156 ? 6.270 -6.888 9.077 1.00 97.75 156 LEU A N 1
ATOM 1264 C CA . LEU A 1 156 ? 4.908 -7.420 9.107 1.00 97.75 156 LEU A CA 1
ATOM 1265 C C . LEU A 1 156 ? 4.846 -8.749 9.872 1.00 97.75 156 LEU A C 1
ATOM 1267 O O . LEU A 1 156 ? 3.976 -8.931 10.720 1.00 97.75 156 LEU A O 1
ATOM 1271 N N . LYS A 1 157 ? 5.811 -9.649 9.637 1.00 96.75 157 LYS A N 1
ATOM 1272 C CA . LYS A 1 157 ? 5.956 -10.914 10.379 1.00 96.75 157 LYS A CA 1
ATOM 1273 C C . LYS A 1 157 ? 6.136 -10.680 11.874 1.00 96.75 157 LYS A C 1
ATOM 1275 O O . LYS A 1 157 ? 5.451 -11.318 12.670 1.00 96.75 157 LYS A O 1
ATOM 1280 N N . ALA A 1 158 ? 7.019 -9.755 12.250 1.00 96.94 158 ALA A N 1
ATOM 1281 C CA . ALA A 1 158 ? 7.260 -9.431 13.651 1.00 96.94 158 ALA A CA 1
ATOM 1282 C C . ALA A 1 158 ? 5.998 -8.878 14.336 1.00 96.94 158 ALA A C 1
ATOM 1284 O O . ALA A 1 158 ? 5.657 -9.325 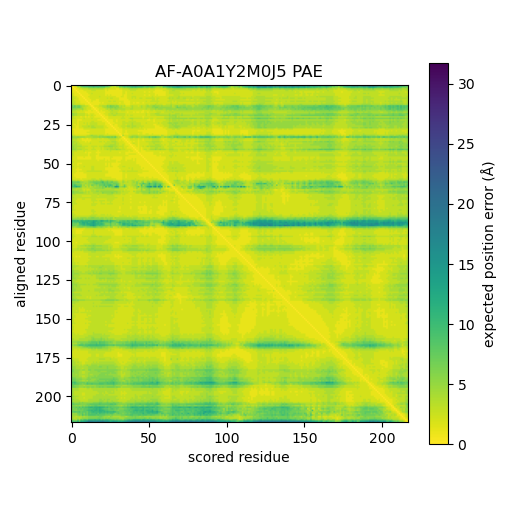15.430 1.00 96.94 158 ALA A O 1
ATOM 1285 N N . GLU A 1 159 ? 5.268 -7.967 13.686 1.00 96.94 159 GLU A N 1
ATOM 1286 C CA . GLU A 1 159 ? 4.050 -7.381 14.255 1.00 96.94 159 GLU A CA 1
ATOM 1287 C C . GLU A 1 159 ? 2.903 -8.387 14.374 1.00 96.94 159 GLU A C 1
ATOM 1289 O O . GLU A 1 159 ? 2.261 -8.449 15.424 1.00 96.94 159 GLU A O 1
ATOM 1294 N N . VAL A 1 160 ? 2.670 -9.220 13.353 1.00 95.81 160 VAL A N 1
ATOM 1295 C CA . VAL A 1 160 ? 1.642 -10.272 13.432 1.00 95.81 160 VAL A CA 1
ATOM 1296 C C . VAL A 1 160 ? 1.986 -11.285 14.521 1.00 95.81 160 VAL A C 1
ATOM 1298 O O . VAL A 1 160 ? 1.112 -11.649 15.309 1.00 95.81 160 VAL A O 1
ATOM 1301 N N . GLN A 1 161 ? 3.250 -11.710 14.618 1.00 94.75 161 GLN A N 1
ATOM 1302 C CA . GLN A 1 161 ? 3.692 -12.630 15.667 1.00 94.75 161 GLN A CA 1
ATOM 1303 C C . GLN A 1 161 ? 3.497 -12.030 17.063 1.00 94.75 161 GLN A C 1
ATOM 1305 O O . GLN A 1 161 ? 3.025 -12.720 17.968 1.00 94.75 161 GLN A O 1
ATOM 1310 N N . ARG A 1 162 ? 3.845 -10.751 17.239 1.00 94.81 162 ARG A N 1
ATOM 1311 C CA . ARG A 1 162 ? 3.687 -10.040 18.508 1.00 94.81 162 ARG A CA 1
ATOM 1312 C C . ARG A 1 162 ? 2.214 -9.977 18.920 1.00 94.81 162 ARG A C 1
ATOM 1314 O O . ARG A 1 162 ? 1.885 -10.411 20.019 1.00 94.81 162 ARG A O 1
ATOM 1321 N N . LEU A 1 163 ? 1.332 -9.538 18.018 1.00 94.00 163 LEU A N 1
ATOM 1322 C CA . LEU A 1 163 ? -0.116 -9.464 18.255 1.00 94.00 163 LEU A CA 1
ATOM 1323 C C . LEU A 1 163 ? -0.730 -10.832 18.562 1.00 94.00 163 LEU A C 1
ATOM 1325 O O . LEU A 1 163 ? -1.452 -10.972 19.538 1.00 94.00 163 LEU A O 1
ATOM 1329 N N . THR A 1 164 ? -0.381 -11.854 17.782 1.00 91.75 164 THR A N 1
ATOM 1330 C CA . THR A 1 164 ? -0.882 -13.227 17.975 1.00 91.75 164 THR A CA 1
ATOM 1331 C C . THR A 1 164 ? -0.477 -13.792 19.343 1.00 91.75 164 THR A C 1
ATOM 1333 O O . THR A 1 164 ? -1.227 -14.542 19.961 1.00 91.75 164 THR A O 1
ATOM 1336 N N . LYS A 1 165 ? 0.718 -13.441 19.838 1.00 93.00 165 LYS A N 1
ATOM 1337 C CA . LYS A 1 165 ? 1.233 -13.923 21.127 1.00 93.00 165 LYS A CA 1
ATOM 1338 C C . LYS A 1 165 ? 0.679 -13.144 22.322 1.00 93.00 165 LYS A C 1
ATOM 1340 O O . LYS A 1 165 ? 0.417 -13.743 23.361 1.00 93.00 165 LYS A O 1
ATOM 1345 N N . GLU A 1 166 ? 0.597 -11.823 22.207 1.00 93.75 166 GLU A N 1
ATOM 1346 C CA . GLU A 1 166 ? 0.256 -10.922 23.316 1.00 93.75 166 GLU A CA 1
ATOM 1347 C C . GLU A 1 166 ? -1.255 -10.688 23.441 1.00 93.75 166 GLU A C 1
ATOM 1349 O O . GLU A 1 166 ? -1.744 -10.449 24.544 1.00 93.75 166 GLU A O 1
ATOM 1354 N N . GLU A 1 167 ? -1.997 -10.778 22.334 1.00 92.38 167 GLU A N 1
ATOM 1355 C CA . GLU A 1 167 ? -3.402 -10.379 22.237 1.00 92.38 167 GLU A CA 1
ATOM 1356 C C . GLU A 1 167 ? -4.226 -11.483 21.499 1.00 92.38 167 GLU A C 1
ATOM 1358 O O . GLU A 1 167 ? -4.571 -11.331 20.325 1.00 92.38 167 GLU A O 1
ATOM 1363 N N . PRO A 1 168 ? -4.555 -12.625 22.152 1.00 87.50 168 PRO A N 1
ATOM 1364 C CA . PRO A 1 168 ? -5.122 -13.822 21.499 1.00 87.50 168 PRO A CA 1
ATOM 1365 C C . PRO A 1 168 ? -6.477 -13.644 20.792 1.00 87.50 168 PRO A C 1
ATOM 1367 O O . PRO A 1 168 ? -6.785 -14.378 19.859 1.00 87.50 168 PRO A O 1
ATOM 1370 N N . ASP A 1 169 ? -7.282 -12.666 21.206 1.00 90.44 169 ASP A N 1
ATOM 1371 C CA . ASP A 1 169 ? -8.590 -12.373 20.597 1.00 90.44 169 ASP A CA 1
ATOM 1372 C C . ASP A 1 169 ? -8.529 -11.203 19.595 1.00 90.44 169 ASP A C 1
ATOM 1374 O O . ASP A 1 169 ? -9.556 -10.714 19.110 1.00 90.44 169 ASP A O 1
ATOM 1378 N N . HIS A 1 170 ? -7.323 -10.708 19.308 1.00 94.00 170 HIS A N 1
ATOM 1379 C CA . HIS A 1 170 ? -7.115 -9.496 18.528 1.00 94.00 170 HIS A CA 1
ATOM 1380 C C . HIS A 1 170 ? -7.196 -9.748 17.033 1.00 94.00 170 HIS A C 1
ATOM 1382 O O . HIS A 1 170 ? -6.573 -10.672 16.511 1.00 94.00 170 HIS A O 1
ATOM 1388 N N . LYS A 1 171 ? -7.920 -8.884 16.324 1.00 95.06 171 LYS A N 1
ATOM 1389 C CA . LYS A 1 171 ? -8.060 -8.952 14.869 1.00 95.06 171 LYS A CA 1
ATOM 1390 C C . LYS A 1 171 ? -7.091 -8.009 14.177 1.00 95.06 171 LYS A C 1
ATOM 1392 O O . LYS A 1 171 ? -6.884 -6.871 14.599 1.00 95.06 171 LYS A O 1
ATOM 1397 N N . ILE A 1 172 ? -6.548 -8.469 13.061 1.00 95.94 172 ILE A N 1
ATOM 1398 C CA . ILE A 1 172 ? -5.549 -7.749 12.280 1.00 95.94 172 ILE A CA 1
ATOM 1399 C C . ILE A 1 172 ? -6.104 -7.512 10.882 1.00 95.94 172 ILE A C 1
ATOM 1401 O O . ILE A 1 172 ? -6.466 -8.453 10.187 1.00 95.94 172 ILE A O 1
ATOM 1405 N N . ILE A 1 173 ? -6.142 -6.256 10.455 1.00 95.69 173 ILE A N 1
ATOM 1406 C CA . ILE A 1 173 ? -6.438 -5.874 9.074 1.00 95.69 173 ILE A CA 1
ATOM 1407 C C . ILE A 1 173 ? -5.110 -5.514 8.413 1.00 95.69 173 ILE A C 1
ATOM 1409 O O . ILE A 1 173 ? -4.421 -4.605 8.877 1.00 95.69 173 ILE A O 1
ATOM 1413 N N . ILE A 1 174 ? -4.744 -6.205 7.336 1.00 96.12 174 ILE A N 1
ATOM 1414 C CA . ILE A 1 174 ? -3.540 -5.879 6.564 1.00 96.12 174 ILE A CA 1
ATOM 1415 C C . ILE A 1 174 ? -3.942 -5.015 5.371 1.00 96.12 174 ILE A C 1
ATOM 1417 O O . ILE A 1 174 ? -4.804 -5.389 4.581 1.00 96.12 174 ILE A O 1
ATOM 1421 N N . MET A 1 175 ? -3.310 -3.852 5.240 1.00 96.50 175 MET A N 1
ATOM 1422 C CA . MET A 1 175 ? -3.507 -2.929 4.122 1.00 96.50 175 MET A CA 1
ATOM 1423 C C . MET A 1 175 ? -2.197 -2.794 3.353 1.00 96.50 175 MET A C 1
ATOM 1425 O O . MET A 1 175 ? -1.203 -2.308 3.895 1.00 96.50 175 MET A O 1
ATOM 1429 N N . SER A 1 176 ? -2.192 -3.238 2.099 1.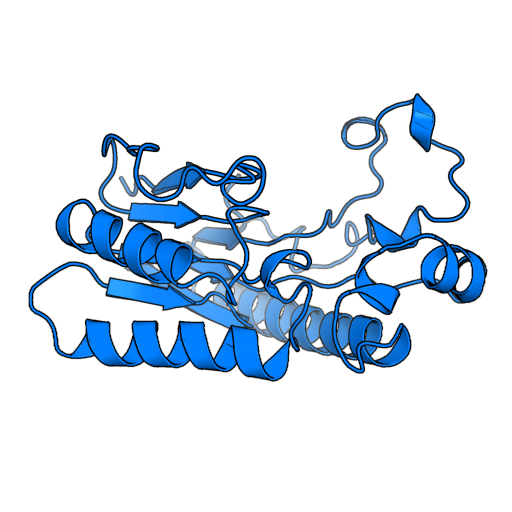00 95.50 176 SER A N 1
ATOM 1430 C CA . SER A 1 176 ? -1.000 -3.247 1.251 1.00 95.50 176 SER A CA 1
ATOM 1431 C C . SER A 1 176 ? -1.317 -2.879 -0.190 1.00 95.50 176 SER A C 1
ATOM 1433 O O . SER A 1 176 ? -2.485 -2.690 -0.535 1.00 95.50 176 SER A O 1
ATOM 1435 N N . HIS A 1 177 ? -0.269 -2.707 -0.995 1.00 94.88 177 HIS A N 1
ATOM 1436 C CA . HIS A 1 177 ? -0.396 -2.342 -2.397 1.00 94.88 177 HIS A CA 1
ATOM 1437 C C . HIS A 1 177 ? -0.251 -3.539 -3.336 1.00 94.88 177 HIS A C 1
ATOM 1439 O O . HIS A 1 177 ? -1.155 -3.786 -4.130 1.00 94.88 177 HIS A O 1
ATOM 1445 N N . TYR A 1 178 ? 0.861 -4.273 -3.264 1.00 94.94 178 TYR A N 1
ATOM 1446 C CA . TYR A 1 178 ? 1.102 -5.380 -4.186 1.00 94.94 178 TYR A CA 1
ATOM 1447 C C . TYR A 1 178 ? 0.442 -6.686 -3.743 1.00 94.94 178 TYR A C 1
ATOM 1449 O O . TYR A 1 178 ? 0.221 -6.921 -2.554 1.00 94.94 178 TYR A O 1
ATOM 1457 N N . SER A 1 179 ? 0.168 -7.561 -4.717 1.00 93.75 179 SER A N 1
ATOM 1458 C CA . SER A 1 179 ? -0.457 -8.858 -4.459 1.00 93.75 179 SER A CA 1
ATOM 1459 C C . SER A 1 179 ? 0.498 -9.801 -3.712 1.00 93.75 179 SER A C 1
ATOM 1461 O O . SER A 1 179 ? 1.587 -10.095 -4.221 1.00 93.75 179 SER A O 1
ATOM 1463 N N . PRO A 1 180 ? 0.090 -10.345 -2.550 1.00 94.44 180 PRO A N 1
ATOM 1464 C CA . PRO A 1 180 ? 0.876 -11.315 -1.796 1.00 94.44 180 PRO A CA 1
ATOM 1465 C C . PRO A 1 180 ? 0.588 -12.771 -2.208 1.00 94.44 180 PRO A C 1
ATOM 1467 O O . PRO A 1 180 ? 0.882 -13.705 -1.461 1.00 94.44 180 PRO A O 1
ATOM 1470 N N . THR A 1 181 ? -0.067 -12.988 -3.351 1.00 93.00 181 THR A N 1
ATOM 1471 C CA . THR A 1 181 ? -0.479 -14.318 -3.800 1.00 93.00 181 THR A CA 1
ATOM 1472 C C . THR A 1 181 ? -0.254 -14.510 -5.292 1.00 93.00 181 THR A C 1
ATOM 1474 O O . THR A 1 181 ? -0.355 -13.571 -6.082 1.00 93.00 181 THR A O 1
ATOM 1477 N N . VAL A 1 182 ? 0.022 -15.761 -5.658 1.00 93.31 182 VAL A N 1
ATOM 1478 C CA . VAL A 1 182 ? 0.085 -16.258 -7.040 1.00 93.31 182 VAL A CA 1
ATOM 1479 C C . VAL A 1 182 ? -1.118 -17.149 -7.381 1.00 93.31 182 VAL A C 1
ATOM 1481 O O . VAL A 1 182 ? -1.104 -17.858 -8.386 1.00 93.31 182 VAL A O 1
ATOM 1484 N N . ASP A 1 183 ? -2.165 -17.144 -6.546 1.00 92.88 183 ASP A N 1
ATOM 1485 C CA . ASP A 1 183 ? -3.390 -17.903 -6.802 1.00 92.88 183 ASP A CA 1
ATOM 1486 C C . ASP A 1 183 ? -4.000 -17.470 -8.139 1.00 92.88 183 ASP A C 1
ATOM 1488 O O . ASP A 1 183 ? -4.191 -16.280 -8.400 1.00 92.88 183 ASP A O 1
ATOM 1492 N N . ILE A 1 184 ? -4.348 -18.442 -8.981 1.00 92.06 184 ILE A N 1
ATOM 1493 C CA . ILE A 1 184 ? -4.848 -18.200 -10.337 1.00 92.06 184 ILE A CA 1
ATOM 1494 C C . ILE A 1 184 ? -6.099 -17.312 -10.373 1.00 92.06 184 ILE A C 1
ATOM 1496 O O . ILE A 1 184 ? -6.316 -16.601 -11.349 1.00 92.06 184 ILE A O 1
ATOM 1500 N N . ARG A 1 185 ? -6.908 -17.299 -9.305 1.00 93.12 185 ARG A N 1
ATOM 1501 C CA . ARG A 1 185 ? -8.102 -16.443 -9.189 1.00 93.12 185 ARG A CA 1
ATOM 1502 C C . ARG A 1 185 ? -7.750 -14.956 -9.120 1.00 93.12 185 ARG A C 1
ATOM 1504 O O . ARG A 1 185 ? -8.589 -14.127 -9.455 1.00 93.12 185 ARG A O 1
ATOM 1511 N N . SER A 1 186 ? -6.530 -14.630 -8.692 1.00 91.19 186 SER A N 1
ATOM 1512 C CA . SER A 1 186 ? -5.995 -13.264 -8.627 1.00 91.19 186 SER A CA 1
ATOM 1513 C C . SER A 1 186 ? -5.294 -12.825 -9.920 1.00 91.19 186 SER A C 1
ATOM 1515 O O . SER A 1 186 ? -4.944 -11.657 -10.071 1.00 91.19 186 SER A O 1
ATOM 1517 N N . ILE A 1 187 ? -5.108 -13.742 -10.876 1.00 92.88 187 ILE A N 1
ATOM 1518 C CA . ILE A 1 187 ? -4.332 -13.509 -12.093 1.00 92.88 187 ILE A CA 1
ATOM 1519 C C . ILE A 1 187 ? -5.282 -13.469 -13.287 1.00 92.88 187 ILE A C 1
ATOM 1521 O O . ILE A 1 187 ? -5.955 -14.446 -13.612 1.00 92.88 187 ILE A O 1
ATOM 1525 N N . ASN A 1 188 ? -5.298 -12.349 -14.009 1.00 93.25 188 ASN A N 1
ATOM 1526 C CA . ASN A 1 188 ? -5.994 -12.296 -15.290 1.00 93.25 188 ASN A CA 1
ATOM 1527 C C . ASN A 1 188 ? -5.360 -13.324 -16.256 1.00 93.25 188 ASN A C 1
ATOM 1529 O O . ASN A 1 188 ? -4.146 -13.256 -16.475 1.00 93.25 188 ASN A O 1
ATOM 1533 N N . PRO A 1 189 ? -6.139 -14.230 -16.887 1.00 93.75 189 PRO A N 1
ATOM 1534 C CA . PRO A 1 189 ? -5.610 -15.291 -17.748 1.00 93.75 189 PRO A CA 1
ATOM 1535 C C . PRO A 1 189 ? -4.639 -14.817 -18.838 1.00 93.75 189 PRO A C 1
ATOM 1537 O O . PRO A 1 189 ? -3.699 -15.541 -19.174 1.00 93.75 189 PRO A O 1
ATOM 1540 N N . LYS A 1 190 ? -4.808 -13.581 -19.337 1.00 94.38 190 LYS A N 1
ATOM 1541 C CA . LYS A 1 190 ? -3.905 -12.938 -20.309 1.00 94.38 190 LYS A CA 1
ATOM 1542 C C . LYS A 1 190 ? -2.450 -12.848 -19.819 1.00 94.38 190 LYS A C 1
ATOM 1544 O O . LYS A 1 190 ? -1.539 -12.801 -20.640 1.00 94.38 190 LYS A O 1
ATOM 1549 N N . HIS A 1 191 ? -2.229 -12.823 -18.507 1.00 92.56 191 HIS A N 1
ATOM 1550 C CA . HIS A 1 191 ? -0.924 -12.616 -17.873 1.00 92.56 191 HIS A CA 1
ATOM 1551 C C . HIS A 1 191 ? -0.356 -13.871 -17.187 1.00 92.56 191 HIS A C 1
ATOM 1553 O O . HIS A 1 191 ? 0.710 -13.796 -16.581 1.00 92.56 191 HIS A O 1
ATOM 1559 N N . SER A 1 192 ? -1.013 -15.029 -17.322 1.00 89.50 192 SER A N 1
ATOM 1560 C CA . SER A 1 192 ? -0.647 -16.294 -16.654 1.00 89.50 192 SER A CA 1
ATOM 1561 C C . SER A 1 192 ? 0.788 -16.782 -16.902 1.00 89.50 192 SER A C 1
ATOM 1563 O O . SER A 1 192 ? 1.364 -17.424 -16.034 1.00 89.50 192 SER A O 1
ATOM 1565 N N . ASN A 1 193 ? 1.382 -16.447 -18.051 1.00 89.69 193 ASN A N 1
ATOM 1566 C CA . ASN A 1 193 ? 2.750 -16.833 -18.428 1.00 89.69 193 ASN A CA 1
ATOM 1567 C C . ASN A 1 193 ? 3.666 -15.615 -18.639 1.00 89.69 193 ASN A C 1
ATOM 1569 O O . ASN A 1 193 ? 4.576 -15.641 -19.468 1.00 89.69 193 ASN A O 1
ATOM 1573 N N . SER A 1 194 ? 3.383 -14.509 -17.949 1.00 94.19 194 SER A N 1
ATOM 1574 C CA . SER A 1 194 ? 4.160 -13.278 -18.081 1.00 94.19 194 SER A CA 1
ATOM 1575 C C . SER A 1 194 ? 5.601 -13.466 -17.593 1.00 94.19 194 SER A C 1
ATOM 1577 O O . SER A 1 194 ? 5.836 -13.953 -16.489 1.00 94.19 194 SER A O 1
ATOM 1579 N N . ASN A 1 195 ? 6.576 -13.004 -18.377 1.00 95.69 195 ASN A N 1
ATOM 1580 C CA . ASN A 1 195 ? 7.990 -12.968 -17.986 1.00 95.69 195 ASN A CA 1
ATOM 1581 C C . ASN A 1 195 ? 8.317 -11.854 -16.974 1.00 95.69 195 ASN A C 1
ATOM 1583 O O . ASN A 1 195 ? 9.455 -11.763 -16.522 1.00 95.69 195 ASN A O 1
ATOM 1587 N N . ILE A 1 196 ? 7.328 -11.033 -16.616 1.00 96.19 196 ILE A N 1
ATOM 1588 C CA . ILE A 1 196 ? 7.437 -9.957 -15.623 1.00 96.19 196 ILE A CA 1
ATOM 1589 C C . ILE A 1 196 ? 6.517 -10.175 -14.415 1.00 96.19 196 ILE A C 1
ATOM 1591 O O . ILE A 1 196 ? 6.234 -9.237 -13.678 1.00 96.19 196 ILE A O 1
ATOM 1595 N N . SER A 1 197 ? 6.027 -11.400 -14.192 1.00 96.25 197 SER A N 1
ATOM 1596 C CA . SER A 1 197 ? 5.069 -11.710 -13.120 1.00 96.25 197 SER A CA 1
ATOM 1597 C C . SER A 1 197 ? 5.557 -11.329 -11.716 1.00 96.25 197 SER A C 1
ATOM 1599 O O . SER A 1 197 ? 4.772 -10.807 -10.928 1.00 96.25 197 SER A O 1
ATOM 1601 N N . SER A 1 198 ? 6.847 -11.504 -11.406 1.00 96.75 198 SER A N 1
ATOM 1602 C CA . SER A 1 198 ? 7.420 -11.101 -10.110 1.00 96.75 198 SER A CA 1
ATOM 1603 C C . SER A 1 198 ? 7.498 -9.583 -9.923 1.00 96.75 198 SER A C 1
ATOM 1605 O O . SER A 1 198 ? 7.887 -9.116 -8.861 1.00 96.75 198 SER A O 1
ATOM 1607 N N . GLY A 1 199 ? 7.169 -8.814 -10.964 1.00 96.12 199 GLY A N 1
ATOM 1608 C CA . GLY A 1 199 ? 6.961 -7.371 -10.922 1.00 96.12 199 GLY A CA 1
ATOM 1609 C C . GLY A 1 199 ? 5.527 -6.958 -10.560 1.00 96.12 199 GLY A C 1
ATOM 1610 O O . GLY A 1 199 ? 5.253 -5.767 -10.490 1.00 96.12 199 GLY A O 1
ATOM 1611 N N . PHE A 1 200 ? 4.626 -7.913 -10.293 1.00 94.94 200 PHE A N 1
ATOM 1612 C CA . PHE A 1 200 ? 3.246 -7.639 -9.859 1.00 94.94 200 PHE A CA 1
ATOM 1613 C C . PHE A 1 200 ? 2.821 -8.401 -8.601 1.00 94.94 200 PHE A C 1
ATOM 1615 O O . PHE A 1 200 ? 1.901 -7.972 -7.902 1.00 94.94 200 PHE A O 1
ATOM 1622 N N . MET A 1 201 ? 3.462 -9.533 -8.313 1.00 95.25 201 MET A N 1
ATOM 1623 C CA . MET A 1 201 ? 3.088 -10.400 -7.199 1.00 95.25 201 MET A CA 1
ATOM 1624 C C . MET A 1 201 ? 4.290 -11.125 -6.603 1.00 95.25 201 MET A C 1
ATOM 1626 O O . MET A 1 201 ? 5.295 -11.374 -7.270 1.00 95.25 201 MET A O 1
ATOM 1630 N N . THR A 1 202 ? 4.179 -11.473 -5.328 1.00 95.81 202 THR A N 1
ATOM 1631 C CA . THR A 1 202 ? 5.103 -12.367 -4.625 1.00 95.81 202 THR A CA 1
ATOM 1632 C C . THR A 1 202 ? 4.267 -13.393 -3.883 1.00 95.81 202 THR A C 1
ATOM 1634 O O . THR A 1 202 ? 3.316 -13.015 -3.208 1.00 95.81 202 THR A O 1
ATOM 1637 N N . ASP A 1 203 ? 4.595 -14.678 -4.012 1.00 94.62 203 ASP A N 1
ATOM 1638 C CA . ASP A 1 203 ? 3.901 -15.711 -3.247 1.00 94.62 203 ASP A CA 1
ATOM 1639 C C . ASP A 1 203 ? 4.334 -15.650 -1.782 1.00 94.62 203 ASP A C 1
ATOM 1641 O O . ASP A 1 203 ? 5.487 -15.928 -1.453 1.00 94.62 203 ASP A O 1
ATOM 1645 N N . LEU A 1 204 ? 3.406 -15.252 -0.918 1.00 94.31 204 LEU A N 1
ATOM 1646 C CA . LEU A 1 204 ? 3.589 -15.200 0.527 1.00 94.31 204 LEU A CA 1
ATOM 1647 C C . LEU A 1 204 ? 2.604 -16.142 1.240 1.00 94.31 204 LEU A C 1
ATOM 1649 O O . LEU A 1 204 ? 2.341 -15.972 2.428 1.00 94.31 204 LEU A O 1
ATOM 1653 N N . SER A 1 205 ? 2.036 -17.126 0.536 1.00 88.81 205 SER A N 1
ATOM 1654 C CA . SER A 1 205 ? 1.045 -18.054 1.104 1.00 88.81 205 SER A CA 1
ATOM 1655 C C . SER A 1 205 ? 1.575 -18.867 2.292 1.00 88.81 205 SER A C 1
ATOM 1657 O O . SER A 1 205 ? 0.833 -19.110 3.245 1.00 88.81 205 SER A O 1
ATOM 1659 N N . ASP A 1 206 ? 2.867 -19.200 2.283 1.00 87.69 206 ASP A N 1
ATOM 1660 C CA . ASP A 1 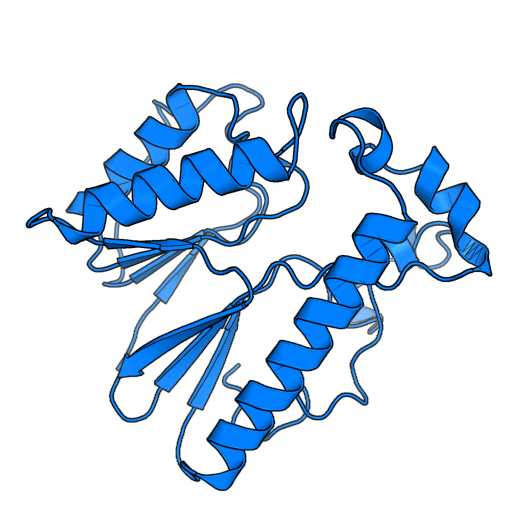206 ? 3.551 -19.896 3.381 1.00 87.69 206 ASP A CA 1
ATOM 1661 C C . ASP A 1 206 ? 3.984 -18.959 4.526 1.00 87.69 206 ASP A C 1
ATOM 1663 O O . ASP A 1 206 ? 4.477 -19.411 5.565 1.00 87.69 206 ASP A O 1
ATOM 1667 N N . GLU A 1 207 ? 3.812 -17.643 4.375 1.00 90.31 207 GLU A N 1
ATOM 1668 C CA . GLU A 1 207 ? 4.200 -16.685 5.402 1.00 90.31 207 GLU A CA 1
ATOM 1669 C C . GLU A 1 207 ? 3.155 -16.605 6.518 1.00 90.31 207 GLU A C 1
ATOM 1671 O O . GLU A 1 207 ? 1.961 -16.367 6.311 1.00 90.31 207 GLU A O 1
ATOM 1676 N N . THR A 1 208 ? 3.618 -16.754 7.759 1.00 82.44 208 THR A N 1
ATOM 1677 C CA . THR A 1 208 ? 2.752 -16.770 8.951 1.00 82.44 208 THR A CA 1
ATOM 1678 C C . THR A 1 208 ? 1.976 -15.471 9.151 1.00 82.44 208 THR A C 1
ATOM 1680 O O . THR A 1 208 ? 0.918 -15.470 9.782 1.00 82.44 208 THR A O 1
ATOM 1683 N N . CYS A 1 209 ? 2.470 -14.358 8.599 1.00 84.44 209 CYS A N 1
ATOM 1684 C CA . CYS A 1 209 ? 1.780 -13.075 8.657 1.00 84.44 209 CYS A CA 1
ATOM 1685 C C . CYS A 1 209 ? 0.486 -13.029 7.836 1.00 84.44 209 CYS A C 1
ATOM 1687 O O . CYS A 1 209 ? -0.334 -12.153 8.094 1.00 84.44 209 CYS A O 1
ATOM 1689 N N . LEU A 1 210 ? 0.283 -13.956 6.895 1.00 84.00 210 LEU A N 1
ATOM 1690 C CA . LEU A 1 210 ? -0.912 -14.019 6.045 1.00 84.00 210 LEU A CA 1
ATOM 1691 C C . LEU A 1 210 ? -1.786 -15.247 6.315 1.00 84.00 210 LEU A C 1
ATOM 1693 O O . LEU A 1 210 ? -2.963 -15.241 5.969 1.00 84.00 210 LEU A O 1
ATOM 1697 N N . SER A 1 211 ? -1.240 -16.274 6.967 1.00 82.44 211 SER A N 1
ATOM 1698 C CA . SER A 1 211 ? -1.963 -17.500 7.334 1.00 82.44 211 SER A CA 1
ATOM 1699 C C . SER A 1 211 ? -2.489 -17.515 8.779 1.00 82.44 211 SER A C 1
ATOM 1701 O O . SER A 1 211 ? -3.150 -18.472 9.184 1.00 82.44 211 SER A O 1
ATOM 1703 N N . SER A 1 212 ? -2.228 -16.469 9.574 1.00 84.75 212 SER A N 1
ATOM 1704 C CA . SER A 1 212 ? -2.718 -16.374 10.957 1.00 84.75 212 SER A CA 1
ATOM 1705 C C . SER A 1 212 ? -4.248 -16.260 11.026 1.00 84.75 212 SER A C 1
ATOM 1707 O O . SER A 1 212 ? -4.857 -15.450 10.331 1.00 84.75 212 SER A O 1
ATOM 1709 N N . ALA A 1 213 ? -4.874 -16.998 11.950 1.00 86.88 213 ALA A N 1
ATOM 1710 C CA . ALA A 1 213 ? -6.318 -16.930 12.212 1.00 86.88 213 ALA A CA 1
ATOM 1711 C C . ALA A 1 213 ? -6.791 -15.556 12.736 1.00 86.88 213 ALA A C 1
ATOM 1713 O O . ALA A 1 213 ? -7.990 -15.287 12.788 1.00 86.88 213 ALA A O 1
ATOM 1714 N N . HIS A 1 214 ? -5.852 -14.686 13.118 1.00 89.25 214 HIS A N 1
ATOM 1715 C CA . HIS A 1 214 ? -6.115 -13.318 13.558 1.00 89.25 214 HIS A CA 1
ATOM 1716 C C . HIS A 1 214 ? -6.363 -12.351 12.399 1.00 89.25 214 HIS A C 1
ATOM 1718 O O . HIS A 1 214 ? -6.881 -11.253 12.625 1.00 89.25 214 HIS A O 1
ATOM 1724 N N . ILE A 1 215 ? -5.972 -12.715 11.174 1.00 87.62 215 ILE A N 1
ATOM 1725 C CA . ILE A 1 215 ? -6.169 -11.855 10.010 1.00 87.62 215 ILE A CA 1
ATOM 1726 C C . ILE A 1 215 ? -7.664 -11.802 9.686 1.00 87.62 215 ILE A C 1
ATOM 1728 O O . ILE A 1 215 ? -8.302 -12.817 9.413 1.00 87.62 215 ILE A O 1
ATOM 1732 N N . ALA A 1 216 ? -8.231 -10.601 9.746 1.00 84.06 216 ALA A N 1
ATOM 1733 C CA . ALA A 1 216 ? -9.601 -10.340 9.345 1.00 84.06 216 ALA A CA 1
ATOM 1734 C C . ALA A 1 216 ? -9.671 -10.199 7.820 1.00 84.06 216 ALA A C 1
ATOM 1736 O O . ALA A 1 216 ? -8.905 -9.430 7.235 1.00 84.06 216 ALA A O 1
ATOM 1737 N N . VAL A 1 217 ? -10.606 -10.931 7.211 1.00 63.69 217 VAL A N 1
ATOM 1738 C CA . VAL A 1 217 ? -10.985 -10.833 5.793 1.00 63.69 217 VAL A CA 1
ATOM 1739 C C . VAL A 1 217 ? -12.250 -9.997 5.664 1.00 63.69 217 VAL A C 1
ATOM 1741 O O . VAL A 1 217 ? -13.161 -10.191 6.506 1.00 63.69 217 VAL A O 1
#

Organism: Epicoccum nigrum (NCBI:txid105696)

InterPro domains:
  IPR004843 Calcineurin-like, phosphoesterase domain [PF00149] (5-192)
  IPR029052 Metallo-dependent phosphatase-like [SSF56300] (2-188)

Radius of gyration: 17.51 Å; Cα contacts (8 Å, |Δi|>4): 390; chains: 1; bounding box: 38×40×44 Å

Secondary structure (DSSP, 8-state):
---EEEE----TBTTB-TTT------SSEEEE-S----TTSHHHHHHHHHHTTT-SEEEEE--SSTTTTB-HHHHHHHHHHHHHHHTTSSSPEEEEESSEEEEEETTEEEEE--------TTTHHHHHHH-THHHHBTT--HHHHHHHHHHHHHHHHHHHHHHHHH-TT-EEEEE-SSB----GGGS-GGGTT-TTGGGTB---TT-HHHH-TTB--

Nearest PDB structures (foldseek):
  7ll6-assembly1_A-2  TM=2.703E-01  e=1.096E+00  Brucella suis ATCC 23445
  8du0-assembly1_A  TM=1.865E-01  e=7.436E-01  Brucella ovis
  4fnu-assembly1_D  TM=3.033E-01  e=3.740E+00  Geobacillus stearothermophilus
  8k1a-assembly1_C  TM=2.586E-01  e=2.379E+00  Blautia pseudococcoides

pLDDT: mean 93.97, std 4.63, range [63.69, 98.38]

Foldseek 3Di:
DADEAEDEDCQCVVVPCLPPDDDDDPHQHYEYFYRPYALVDPSNLVSVVVCQQVHQEYEYEDELRRQFQHAPVVSVVSLVVQQVVQVPDPTHGYHYQDLDWDDPDPAEIEHGHQLFFDFDPQLQVVQCVPDCSNVGHPPDHPVNRNVSNVVSLVSLLVVLVCCVVPPVRHAYEYGYNAAQDPPVVPDDPVCNPPSNVRNGYHPCVVPCSPVPPRYDD

Solvent-accessible surface area (backbone atoms only — not comparable to full-atom values): 11817 Å² total; per-residue (Å²): 132,93,53,72,41,76,49,56,67,64,41,28,60,72,70,75,32,44,87,76,66,78,85,82,73,89,36,54,26,36,36,42,33,30,45,52,39,32,61,78,40,73,51,40,59,54,37,56,55,68,44,24,79,62,21,62,32,40,37,34,33,69,35,78,60,24,19,43,82,38,26,61,67,58,33,52,47,57,52,50,50,52,26,58,58,26,73,79,47,94,54,22,32,48,42,73,22,67,78,31,79,46,75,79,47,102,49,32,32,38,42,19,23,31,47,50,39,59,58,42,84,92,28,40,67,49,27,57,77,67,40,61,58,55,74,34,22,57,93,46,45,70,66,58,42,30,55,47,14,56,52,41,51,53,51,48,40,52,51,44,53,49,43,58,72,76,36,81,83,35,34,34,37,78,47,57,48,49,44,55,52,75,54,66,93,81,47,61,77,93,54,74,82,46,67,40,48,35,71,58,27,29,77,38,74,87,36,66,61,73,63,41,91,40,55,59,130

Mean predicted aligned error: 3.6 Å